Protein AF-A0A8B8ZWI2-F1 (afdb_monomer_lite)

Organism: Phoenix dactylifera (NCBI:txid42345)

Sequence (200 aa):
MHYIVYCFSGKTYSNIGRAARASQTVPHTSGSMSYARRRAEFVDDNGREPGRVEFYRMTHTHRDGSFVREESRDIVDRATNLISERVGGSSSSDATHNIEAEVLAELMGPERYGRVRGYGVGVTPTQLSSVGTYTRNARESSNTAEVRRLQATIDELKQNQANLQSQLTNISSMLQRFLPSQIPDTSNASRDDDGAESRP

Secondary structure (DSSP, 8-state):
---------S--HHHHHHHHHHT-SS----TT--HHHHHHHHHHHHSSPPPHHHHHHHHHB-TTS-BSSHHHHHHHHHHHHHHHHHS-S---HHHHHHHHHHHHHHHH-PPPTT--TTS-SS--HHHHHHHHHHHHHHHHHHHHHHHHHHHHHHHHHHHHHHHHHHHHHHHHHHHHHHS---------------------

Radius of gyration: 37.14 Å; chains: 1; bounding box: 77×83×109 Å

Structure (mmCIF, N/CA/C/O backbone):
data_AF-A0A8B8ZWI2-F1
#
_entry.id   AF-A0A8B8ZWI2-F1
#
loop_
_atom_site.group_PDB
_atom_site.id
_atom_site.type_symbol
_atom_site.label_atom_id
_atom_site.label_alt_id
_atom_site.label_comp_id
_atom_site.label_asym_id
_atom_site.label_entity_id
_atom_site.label_seq_id
_atom_site.pdbx_PDB_ins_code
_atom_site.Cartn_x
_atom_site.Cartn_y
_atom_site.Cartn_z
_atom_site.occupancy
_atom_site.B_iso_or_equiv
_atom_site.auth_seq_id
_atom_site.auth_comp_id
_atom_site.auth_asym_id
_atom_site.auth_atom_id
_atom_site.pdbx_PDB_model_num
ATOM 1 N N . MET A 1 1 ? 32.163 43.093 -31.736 1.00 43.62 1 MET A N 1
ATOM 2 C CA . MET A 1 1 ? 31.101 42.145 -31.332 1.00 43.62 1 MET A CA 1
ATOM 3 C C . MET A 1 1 ? 31.748 40.780 -31.115 1.00 43.62 1 MET A C 1
ATOM 5 O O . MET A 1 1 ? 31.962 40.064 -32.082 1.00 43.62 1 MET A O 1
ATOM 9 N N . HIS A 1 2 ? 32.165 40.461 -29.886 1.00 39.91 2 HIS A N 1
ATOM 10 C CA . HIS A 1 2 ? 32.705 39.138 -29.548 1.00 39.91 2 HIS A CA 1
ATOM 11 C C . HIS A 1 2 ? 31.541 38.219 -29.164 1.00 39.91 2 HIS A C 1
ATOM 13 O O . HIS A 1 2 ? 30.873 38.470 -28.164 1.00 39.91 2 HIS A O 1
ATOM 19 N N . TYR A 1 3 ? 31.292 37.172 -29.949 1.00 38.25 3 TYR A N 1
ATOM 20 C CA . TYR A 1 3 ? 30.368 36.107 -29.566 1.00 38.25 3 TYR A CA 1
ATOM 21 C C . TYR A 1 3 ? 31.123 35.082 -28.718 1.00 38.25 3 TYR A C 1
ATOM 23 O O . TYR A 1 3 ? 32.086 34.471 -29.179 1.00 38.25 3 TYR A O 1
ATOM 31 N N . ILE A 1 4 ? 30.693 34.903 -27.469 1.00 49.75 4 ILE A N 1
ATOM 32 C CA . ILE A 1 4 ? 31.156 33.812 -26.611 1.00 49.75 4 ILE A CA 1
ATOM 33 C C . ILE A 1 4 ? 30.436 32.544 -27.075 1.00 49.75 4 ILE A C 1
ATOM 35 O O . ILE A 1 4 ? 29.242 32.370 -26.840 1.00 49.75 4 ILE A O 1
ATOM 39 N N . VAL A 1 5 ? 31.164 31.666 -27.764 1.00 44.91 5 VAL A N 1
ATOM 40 C CA . VAL A 1 5 ? 30.698 30.321 -28.109 1.00 44.91 5 VAL A CA 1
ATOM 41 C C . VAL A 1 5 ? 30.791 29.465 -26.848 1.00 44.91 5 VAL A C 1
ATOM 43 O O . VAL A 1 5 ? 31.871 29.032 -26.451 1.00 44.91 5 VAL A O 1
ATOM 46 N N . TYR A 1 6 ? 29.656 29.237 -26.189 1.00 46.50 6 TYR A N 1
ATOM 47 C CA . TYR A 1 6 ? 29.564 28.261 -25.106 1.00 46.50 6 TYR A CA 1
ATOM 48 C C . TYR A 1 6 ? 29.645 26.843 -25.693 1.00 46.50 6 TYR A C 1
ATOM 50 O O . TYR A 1 6 ? 28.651 26.283 -26.152 1.00 46.50 6 TYR A O 1
ATOM 58 N N . CYS A 1 7 ? 30.835 26.243 -25.672 1.00 46.88 7 CYS A N 1
ATOM 59 C CA . CYS A 1 7 ? 31.008 24.817 -25.943 1.00 46.88 7 CYS A CA 1
ATOM 60 C C . CYS A 1 7 ? 30.566 24.005 -24.717 1.00 46.88 7 CYS A C 1
ATOM 62 O O . 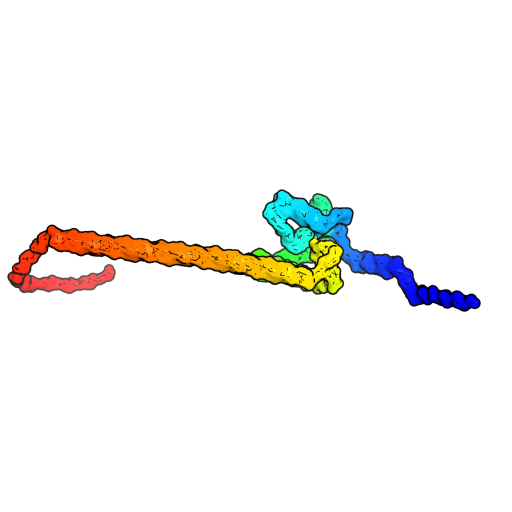CYS A 1 7 ? 31.293 23.902 -23.729 1.00 46.88 7 CYS A O 1
ATOM 64 N N . PHE A 1 8 ? 29.373 23.409 -24.775 1.00 45.47 8 PHE A N 1
ATOM 65 C CA . PHE A 1 8 ? 28.890 22.470 -23.759 1.00 45.47 8 PHE A CA 1
ATOM 66 C C . PHE A 1 8 ? 29.635 21.130 -23.897 1.00 45.47 8 PHE A C 1
ATOM 68 O O . PHE A 1 8 ? 29.206 20.204 -24.581 1.00 45.47 8 PHE A O 1
ATOM 75 N N . SER A 1 9 ? 30.798 21.039 -23.257 1.00 56.16 9 SER A N 1
ATOM 76 C CA . SER A 1 9 ? 31.541 19.794 -23.063 1.00 56.16 9 SER A CA 1
ATOM 77 C C . SER A 1 9 ? 30.859 18.961 -21.969 1.00 56.16 9 SER A C 1
ATOM 79 O O . SER A 1 9 ? 31.155 19.101 -20.784 1.00 56.16 9 SER A O 1
ATOM 81 N N . GLY A 1 10 ? 29.931 18.086 -22.349 1.00 56.03 10 GLY A N 1
ATOM 82 C CA . GLY A 1 10 ? 29.302 17.138 -21.432 1.00 56.03 10 GLY A CA 1
ATOM 83 C C . GLY A 1 10 ? 28.557 16.065 -22.210 1.00 56.03 10 GLY A C 1
ATOM 84 O O . GLY A 1 10 ? 27.918 16.369 -23.215 1.00 56.03 10 GLY A O 1
ATOM 85 N N . LYS A 1 11 ? 28.658 14.799 -21.785 1.00 59.12 11 LYS A N 1
ATOM 86 C CA . LYS A 1 11 ? 27.914 13.671 -22.376 1.00 59.12 11 LYS A CA 1
ATOM 87 C C . LYS A 1 11 ? 26.471 14.110 -22.645 1.00 59.12 11 LYS A C 1
ATOM 89 O O . LYS A 1 11 ? 25.804 14.584 -21.729 1.00 59.12 11 LYS A O 1
ATOM 94 N N . THR A 1 12 ? 25.997 13.966 -23.883 1.00 73.62 12 THR A N 1
ATOM 95 C CA . THR A 1 12 ? 24.638 14.386 -24.249 1.00 73.62 12 THR A CA 1
ATOM 96 C C . THR A 1 12 ? 23.628 13.756 -23.281 1.00 73.62 12 THR A C 1
ATOM 98 O O . THR A 1 12 ? 23.714 12.560 -22.991 1.00 73.62 12 THR A O 1
ATOM 101 N N . TYR A 1 13 ? 22.660 14.532 -22.775 1.00 75.75 13 TYR A N 1
ATOM 102 C CA . TYR A 1 13 ? 21.624 14.048 -21.841 1.00 75.75 13 TYR A CA 1
ATOM 103 C C . TYR A 1 13 ? 20.937 12.754 -22.324 1.00 75.75 13 TYR A C 1
ATOM 105 O O . TYR A 1 13 ? 20.544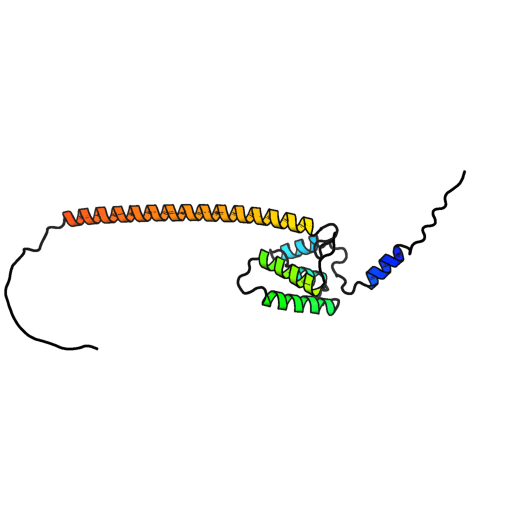 11.904 -21.524 1.00 75.75 13 TYR A O 1
ATOM 113 N N . SER A 1 14 ? 20.877 12.555 -23.645 1.00 78.06 14 SER A N 1
ATOM 114 C CA . SER A 1 14 ? 20.394 11.329 -24.288 1.00 78.06 14 SER A CA 1
ATOM 115 C C . SER A 1 14 ? 21.154 10.055 -23.878 1.00 78.06 14 SER A C 1
ATOM 117 O O . SER A 1 14 ? 20.527 9.019 -23.643 1.00 78.06 14 SER A O 1
ATOM 119 N N . ASN A 1 15 ? 22.482 10.122 -23.730 1.00 85.94 15 ASN A N 1
ATOM 120 C CA . ASN A 1 15 ? 23.321 8.987 -23.343 1.00 85.94 15 ASN A CA 1
ATOM 121 C C . ASN A 1 15 ? 23.113 8.625 -21.872 1.00 85.94 15 ASN A C 1
ATOM 123 O O . ASN A 1 15 ? 23.015 7.445 -21.541 1.00 85.94 15 ASN A O 1
ATOM 127 N N . ILE A 1 16 ? 22.967 9.634 -21.008 1.00 85.44 16 ILE A N 1
ATOM 128 C CA . ILE A 1 16 ? 22.650 9.447 -19.585 1.00 85.44 16 ILE A CA 1
ATOM 129 C C . ILE A 1 16 ? 21.295 8.744 -19.448 1.00 85.44 16 ILE A C 1
ATOM 131 O O . ILE A 1 16 ? 21.191 7.721 -18.775 1.00 85.44 16 ILE A O 1
ATOM 135 N N . GLY A 1 17 ? 20.270 9.229 -20.157 1.00 84.56 17 GLY A N 1
ATOM 136 C CA . GLY A 1 17 ? 18.941 8.616 -20.139 1.00 84.56 17 GLY A CA 1
ATOM 137 C C . GLY A 1 17 ? 18.903 7.203 -20.733 1.00 84.56 17 GLY A C 1
ATOM 138 O O . GLY A 1 17 ? 18.098 6.377 -20.305 1.00 84.56 17 GLY A O 1
ATOM 139 N N . ARG A 1 18 ? 19.756 6.891 -21.718 1.00 85.81 18 ARG A N 1
ATOM 140 C CA . ARG A 1 18 ? 19.885 5.531 -22.270 1.00 85.81 18 ARG A CA 1
ATOM 141 C C . ARG A 1 18 ? 20.547 4.583 -21.272 1.00 85.81 18 ARG A C 1
ATOM 143 O O . ARG A 1 18 ? 20.012 3.503 -21.048 1.00 85.81 18 ARG A O 1
ATOM 150 N N . ALA A 1 19 ? 21.648 5.002 -20.649 1.00 87.38 19 ALA A N 1
ATOM 151 C CA . ALA A 1 19 ? 22.334 4.215 -19.626 1.00 87.38 19 ALA A CA 1
ATOM 152 C C . ALA A 1 19 ? 21.426 3.948 -18.414 1.00 87.38 19 ALA A C 1
ATOM 154 O O . ALA A 1 19 ? 21.321 2.810 -17.972 1.00 87.38 19 ALA A O 1
ATOM 155 N N . ALA A 1 20 ? 20.687 4.962 -17.949 1.00 83.69 20 ALA A N 1
ATOM 156 C CA . ALA A 1 20 ? 19.740 4.818 -16.843 1.00 83.69 20 ALA A CA 1
ATOM 157 C C . ALA A 1 20 ? 18.614 3.810 -17.151 1.00 83.69 20 ALA A C 1
ATOM 159 O O . ALA A 1 20 ? 18.258 2.993 -16.304 1.00 83.69 20 ALA A O 1
ATOM 160 N N . ARG A 1 21 ? 18.075 3.823 -18.379 1.00 81.69 21 ARG A N 1
ATOM 161 C CA . ARG A 1 21 ? 17.080 2.828 -18.816 1.00 81.69 21 ARG A CA 1
ATOM 162 C C . ARG A 1 21 ? 17.671 1.428 -18.928 1.00 81.69 21 ARG A C 1
ATOM 164 O O . ARG A 1 21 ? 17.007 0.475 -18.544 1.00 81.69 21 ARG A O 1
ATOM 171 N N . ALA A 1 22 ? 18.904 1.307 -19.418 1.00 84.06 22 ALA A N 1
ATOM 172 C CA . ALA A 1 22 ? 19.600 0.026 -19.489 1.00 84.06 22 ALA A CA 1
ATOM 173 C C . ALA A 1 22 ? 19.870 -0.564 -18.093 1.00 84.06 22 ALA A C 1
ATOM 175 O O . ALA A 1 22 ? 19.786 -1.773 -17.925 1.00 84.06 22 ALA A O 1
ATOM 176 N N . SER A 1 23 ? 20.116 0.279 -17.083 1.00 83.88 23 SER A N 1
ATOM 177 C CA . SER A 1 23 ? 20.275 -0.160 -15.689 1.00 83.88 23 SER A CA 1
ATOM 178 C C . SER A 1 23 ? 18.966 -0.528 -14.977 1.00 83.88 23 SER A C 1
ATOM 180 O O . SER A 1 23 ? 19.010 -0.976 -13.836 1.00 83.88 23 SER A O 1
ATOM 182 N N . GLN A 1 24 ? 17.798 -0.337 -15.603 1.00 81.62 24 GLN A N 1
ATOM 183 C CA . GLN A 1 24 ? 16.517 -0.689 -14.988 1.00 81.62 24 GLN A CA 1
ATOM 184 C C . GLN A 1 24 ? 16.235 -2.189 -15.151 1.00 81.62 24 GLN A C 1
ATOM 186 O O . GLN A 1 24 ? 15.720 -2.646 -16.178 1.00 81.62 24 GLN A O 1
ATOM 191 N N . THR A 1 25 ? 16.527 -2.959 -14.103 1.00 80.06 25 THR A N 1
ATOM 192 C CA . THR A 1 25 ? 16.332 -4.417 -14.089 1.00 80.06 25 THR A CA 1
ATOM 193 C C . THR A 1 25 ? 14.889 -4.834 -13.832 1.00 80.06 25 THR A C 1
ATOM 195 O O . THR A 1 25 ? 14.521 -5.950 -14.174 1.00 80.06 25 THR A O 1
ATOM 198 N N . VAL A 1 26 ? 14.022 -3.933 -13.359 1.00 83.12 26 VAL A N 1
ATOM 199 C CA . VAL A 1 26 ? 12.618 -4.270 -13.085 1.00 83.12 26 VAL A CA 1
ATOM 200 C C . VAL A 1 26 ? 11.660 -3.190 -13.622 1.00 83.12 26 VAL A C 1
ATOM 202 O O . VAL A 1 26 ? 11.417 -2.181 -12.951 1.00 83.12 26 VAL A O 1
ATOM 205 N N . PRO A 1 27 ? 11.175 -3.303 -14.877 1.00 84.44 27 PRO A N 1
ATOM 206 C CA . PRO A 1 27 ? 10.220 -2.360 -15.453 1.00 84.44 27 PRO A CA 1
ATOM 207 C C . PRO A 1 27 ? 8.796 -2.637 -14.958 1.00 84.44 27 PRO A C 1
ATOM 209 O O . PRO A 1 27 ? 8.393 -3.786 -14.798 1.00 84.44 27 PRO A O 1
ATOM 212 N N . HIS A 1 28 ? 8.018 -1.570 -14.776 1.00 86.81 28 HIS A N 1
ATOM 213 C CA . HIS A 1 28 ? 6.590 -1.662 -14.477 1.00 86.81 28 HIS A CA 1
ATOM 214 C C . HIS A 1 28 ? 5.760 -1.813 -15.767 1.00 86.81 28 HIS A C 1
ATOM 216 O O . HIS A 1 28 ? 6.191 -1.409 -16.847 1.00 86.81 28 HIS A O 1
ATOM 222 N N . THR A 1 29 ? 4.542 -2.341 -15.642 1.00 87.31 29 THR A N 1
ATOM 223 C CA . THR A 1 29 ? 3.618 -2.687 -16.740 1.00 87.31 29 THR A CA 1
ATOM 224 C C . THR A 1 29 ? 2.396 -1.781 -16.853 1.00 87.31 29 THR A C 1
ATOM 226 O O . THR A 1 29 ? 1.517 -2.049 -17.665 1.00 87.31 29 THR A O 1
ATOM 229 N N . SER A 1 30 ? 2.294 -0.707 -16.061 1.00 82.56 30 SER A N 1
ATOM 230 C CA . SER A 1 30 ? 1.098 0.157 -16.077 1.00 82.56 30 SER A CA 1
ATOM 231 C C . SER A 1 30 ? 0.926 0.972 -17.363 1.00 82.56 30 SER A C 1
ATOM 233 O O . SER A 1 30 ? -0.119 1.590 -17.548 1.00 82.56 30 SER A O 1
ATOM 235 N N . GLY A 1 31 ? 1.919 0.983 -18.257 1.00 84.56 31 GLY A N 1
ATOM 236 C CA . GLY A 1 31 ? 1.839 1.696 -19.530 1.00 84.56 31 GLY A CA 1
ATOM 237 C C . GLY A 1 31 ? 1.536 3.184 -19.333 1.00 84.56 31 GLY A C 1
ATOM 238 O O . GLY A 1 31 ? 2.192 3.857 -18.541 1.00 84.56 31 GLY A O 1
ATOM 239 N N . SER A 1 32 ? 0.527 3.690 -20.043 1.00 84.81 32 SER A N 1
ATOM 240 C CA . SER A 1 32 ? 0.048 5.076 -19.938 1.00 84.81 32 SER A CA 1
ATOM 241 C C . SER A 1 32 ? -0.872 5.333 -18.738 1.00 84.81 32 SER A C 1
ATOM 243 O O . SER A 1 32 ? -1.283 6.473 -18.517 1.00 84.81 32 SER A O 1
ATOM 245 N N . MET A 1 33 ? -1.206 4.309 -17.946 1.00 87.50 33 MET A N 1
ATOM 246 C CA . MET A 1 33 ? -2.039 4.479 -16.760 1.00 87.50 33 MET A CA 1
ATOM 247 C C . MET A 1 33 ? -1.216 4.982 -15.580 1.00 87.50 33 MET A C 1
ATOM 249 O O . MET A 1 33 ? -0.169 4.429 -15.231 1.00 87.50 33 MET A O 1
ATOM 253 N N . SER A 1 34 ? -1.728 6.024 -14.926 1.00 88.31 34 SER A N 1
ATOM 254 C CA . SER A 1 34 ? -1.128 6.549 -13.706 1.00 88.31 34 SER A CA 1
ATOM 255 C C . SER A 1 34 ? -1.319 5.580 -12.537 1.00 88.31 34 SER A C 1
ATOM 257 O O . SER A 1 34 ? -2.288 4.820 -12.464 1.00 88.31 34 SER A O 1
ATOM 259 N N . TYR A 1 35 ? -0.401 5.638 -11.573 1.00 90.00 35 TYR A N 1
ATOM 260 C CA . TYR A 1 35 ? -0.506 4.847 -10.346 1.00 90.00 35 TYR A CA 1
ATOM 261 C C . TYR A 1 35 ? -1.745 5.206 -9.523 1.00 90.00 35 TYR A C 1
ATOM 263 O O . TYR A 1 35 ? -2.375 4.310 -8.972 1.00 90.00 35 TYR A O 1
ATOM 271 N N . ALA A 1 36 ? -2.134 6.484 -9.501 1.00 88.81 36 ALA A N 1
ATOM 272 C CA . ALA A 1 36 ? -3.359 6.931 -8.845 1.00 88.81 36 ALA A CA 1
ATOM 273 C C . ALA A 1 36 ? -4.603 6.261 -9.447 1.00 88.81 36 ALA A C 1
ATOM 275 O O . ALA A 1 36 ? -5.440 5.753 -8.709 1.00 88.81 36 ALA A O 1
ATOM 276 N N . ARG A 1 37 ? -4.682 6.176 -10.783 1.00 91.44 37 ARG A N 1
ATOM 277 C CA . ARG A 1 37 ? -5.794 5.503 -11.462 1.00 91.44 37 ARG A CA 1
ATOM 278 C C . ARG A 1 37 ? -5.833 4.006 -11.157 1.00 91.44 37 ARG A C 1
ATOM 280 O O . ARG A 1 37 ? -6.889 3.488 -10.835 1.00 91.44 37 ARG A O 1
ATOM 287 N N . ARG A 1 38 ? -4.680 3.331 -11.181 1.00 91.38 38 ARG A N 1
ATOM 288 C CA . ARG A 1 38 ? -4.580 1.910 -10.797 1.00 91.38 38 ARG A CA 1
ATOM 289 C C . ARG A 1 38 ? -5.029 1.645 -9.360 1.00 91.38 38 ARG A C 1
ATOM 291 O O . ARG A 1 38 ? -5.615 0.604 -9.100 1.00 91.38 38 ARG A O 1
ATOM 298 N N . ARG A 1 39 ? -4.753 2.562 -8.426 1.00 91.38 39 ARG A N 1
ATOM 299 C CA . ARG A 1 39 ? -5.269 2.462 -7.051 1.00 91.38 39 ARG A CA 1
ATOM 300 C C . ARG A 1 39 ? -6.779 2.654 -7.003 1.00 91.38 39 ARG A C 1
ATOM 302 O O . ARG A 1 39 ? -7.429 1.891 -6.308 1.00 91.38 39 ARG A O 1
ATOM 309 N N . ALA A 1 40 ? -7.312 3.637 -7.730 1.00 91.25 40 ALA A N 1
ATOM 310 C CA . ALA A 1 40 ? -8.750 3.885 -7.783 1.00 91.25 40 ALA A CA 1
ATOM 311 C C . ALA A 1 40 ? -9.510 2.661 -8.313 1.00 91.25 40 ALA A C 1
ATOM 313 O O . ALA A 1 40 ? -10.395 2.171 -7.629 1.00 91.25 40 ALA A O 1
ATOM 314 N N . GLU A 1 41 ? -9.073 2.091 -9.439 1.00 93.19 41 GLU A N 1
ATOM 315 C CA . GLU A 1 41 ? -9.677 0.871 -9.998 1.00 93.19 41 GLU A CA 1
ATOM 316 C C . GLU A 1 41 ? -9.609 -0.304 -9.004 1.00 93.19 41 GLU A C 1
ATOM 318 O O . GLU A 1 41 ? -10.591 -1.005 -8.800 1.00 93.19 41 GLU A O 1
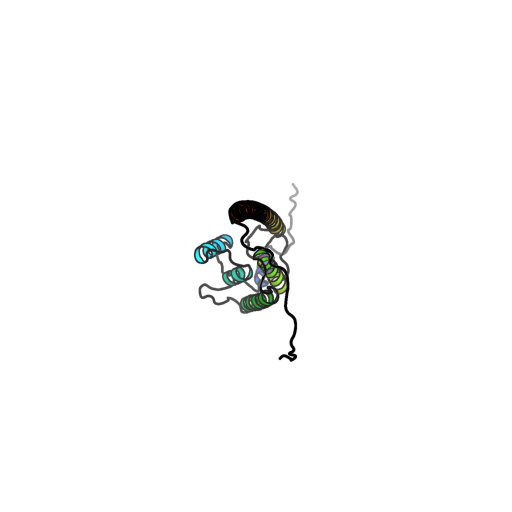ATOM 323 N N . PHE A 1 42 ? -8.485 -0.475 -8.297 1.00 92.31 42 PHE A N 1
ATOM 324 C CA . PHE A 1 42 ? -8.383 -1.504 -7.259 1.00 92.31 42 PHE A CA 1
ATOM 325 C C . PHE A 1 42 ? -9.365 -1.279 -6.098 1.00 92.31 42 PHE A C 1
ATOM 327 O O . PHE A 1 42 ? -9.906 -2.245 -5.560 1.00 92.31 42 PHE A O 1
ATOM 334 N N . VAL A 1 43 ? -9.558 -0.026 -5.677 1.00 93.69 43 VAL A N 1
ATOM 335 C CA . VAL A 1 43 ? -10.501 0.334 -4.610 1.00 93.69 43 VAL A CA 1
ATOM 336 C C . VAL A 1 43 ? -11.936 0.085 -5.060 1.00 93.69 43 VAL A C 1
ATOM 338 O O . VAL A 1 43 ? -12.712 -0.441 -4.267 1.00 93.69 43 VAL A O 1
ATOM 341 N N . ASP A 1 44 ? -12.271 0.399 -6.309 1.00 94.00 44 ASP A N 1
ATOM 342 C CA . ASP A 1 44 ? -13.596 0.136 -6.875 1.00 94.00 44 ASP A CA 1
ATOM 343 C C . ASP A 1 44 ? -13.900 -1.374 -6.891 1.00 94.00 44 ASP A C 1
ATOM 345 O O . ASP A 1 44 ? -14.998 -1.787 -6.520 1.00 94.00 44 ASP A O 1
ATOM 349 N N . ASP A 1 45 ? -12.907 -2.203 -7.229 1.00 92.56 45 ASP A N 1
ATOM 350 C CA . ASP A 1 45 ? -13.060 -3.661 -7.305 1.00 92.56 45 ASP A CA 1
ATOM 351 C C . ASP A 1 45 ? -13.057 -4.356 -5.926 1.00 92.56 45 ASP A C 1
ATOM 353 O O . ASP A 1 45 ? -13.774 -5.336 -5.721 1.00 92.56 45 ASP A O 1
ATOM 357 N N . ASN A 1 46 ? -12.239 -3.887 -4.973 1.00 91.88 46 ASN A N 1
ATOM 358 C CA . ASN A 1 46 ? -11.984 -4.588 -3.701 1.00 91.88 46 ASN A CA 1
ATOM 359 C C . ASN A 1 46 ? -12.536 -3.872 -2.458 1.00 91.88 46 ASN A C 1
ATOM 361 O O . ASN A 1 46 ? -12.443 -4.408 -1.353 1.00 91.88 46 ASN A O 1
ATOM 365 N N . GLY A 1 47 ? -13.039 -2.644 -2.596 1.00 90.75 47 GLY A N 1
ATOM 366 C CA . GLY A 1 47 ? -13.540 -1.823 -1.488 1.00 90.75 47 GLY A CA 1
ATOM 367 C C . GLY A 1 47 ? -12.473 -1.369 -0.482 1.00 90.75 47 GLY A C 1
ATOM 368 O O . GLY A 1 47 ? -12.815 -0.867 0.588 1.00 90.75 47 GLY A O 1
ATOM 369 N N . ARG A 1 48 ? -11.179 -1.554 -0.782 1.00 90.25 48 ARG A N 1
ATOM 370 C CA . ARG A 1 48 ? -10.050 -1.191 0.094 1.00 90.25 48 ARG A CA 1
ATOM 371 C C . ARG A 1 48 ? -8.843 -0.707 -0.704 1.00 90.25 48 ARG A C 1
ATOM 373 O O . ARG A 1 48 ? -8.678 -1.075 -1.862 1.00 90.25 48 ARG A O 1
ATOM 380 N N . GLU A 1 49 ? -7.960 0.068 -0.073 1.00 87.00 49 GLU A N 1
ATOM 381 C CA . GLU A 1 49 ? -6.697 0.471 -0.705 1.00 87.00 49 GLU A CA 1
ATOM 382 C C . GLU A 1 49 ? -5.745 -0.738 -0.850 1.00 87.00 49 GLU A C 1
ATOM 384 O O . GLU A 1 49 ? -5.680 -1.581 0.056 1.00 87.00 49 GLU A O 1
ATOM 389 N N . PRO A 1 50 ? -5.001 -0.860 -1.969 1.00 90.19 50 PRO A N 1
ATOM 390 C CA . PRO A 1 50 ? -4.001 -1.911 -2.098 1.00 90.19 50 PRO A CA 1
ATOM 391 C C . PRO A 1 50 ? -2.799 -1.651 -1.182 1.00 90.19 50 PRO A C 1
ATOM 393 O O . PRO A 1 50 ? -2.270 -0.532 -1.125 1.00 90.19 50 PRO A O 1
ATOM 396 N N . GLY A 1 51 ? -2.308 -2.717 -0.541 1.00 89.19 51 GLY A N 1
ATOM 397 C CA . GLY A 1 51 ? -1.036 -2.699 0.191 1.00 89.19 51 GLY A CA 1
ATOM 398 C C . GLY A 1 51 ? 0.146 -2.371 -0.728 1.00 89.19 51 GLY A C 1
ATOM 399 O O . GLY A 1 51 ? 0.036 -2.420 -1.957 1.00 89.19 51 GLY A O 1
ATOM 400 N N . ARG A 1 52 ? 1.314 -2.031 -0.176 1.00 89.31 52 ARG A N 1
ATOM 401 C CA . ARG A 1 52 ? 2.485 -1.659 -0.994 1.00 89.31 52 ARG A CA 1
ATOM 402 C C . ARG A 1 52 ? 2.998 -2.828 -1.827 1.00 89.31 52 ARG A C 1
ATOM 404 O O . ARG A 1 52 ? 3.318 -2.631 -3.000 1.00 89.31 52 ARG A O 1
ATOM 411 N N . VAL A 1 53 ? 3.054 -4.029 -1.250 1.00 91.50 53 VAL A N 1
ATOM 412 C CA . VAL A 1 53 ? 3.508 -5.237 -1.963 1.00 91.50 53 VAL A CA 1
ATOM 413 C C . VAL A 1 53 ? 2.473 -5.684 -2.991 1.00 91.50 53 VAL A C 1
ATOM 415 O O . VAL A 1 53 ? 2.819 -6.039 -4.116 1.00 91.50 53 VAL A O 1
ATOM 418 N N . GLU A 1 54 ? 1.188 -5.583 -2.658 1.00 92.19 54 GLU A N 1
ATOM 419 C CA . GLU A 1 54 ? 0.093 -5.853 -3.592 1.00 92.19 54 GLU A CA 1
ATOM 420 C C . GLU A 1 54 ? 0.096 -4.879 -4.775 1.00 92.19 54 GLU A C 1
ATOM 422 O O . GLU A 1 54 ? -0.001 -5.292 -5.932 1.00 92.19 54 GLU A O 1
ATOM 427 N N . PHE A 1 55 ? 0.307 -3.591 -4.507 1.00 92.31 55 PHE A N 1
ATOM 428 C CA . PHE A 1 55 ? 0.445 -2.583 -5.548 1.00 92.31 55 PHE A CA 1
ATOM 429 C C . PHE A 1 55 ? 1.688 -2.825 -6.414 1.00 92.31 55 PHE A C 1
ATOM 431 O O . PHE A 1 55 ? 1.653 -2.643 -7.636 1.00 92.31 55 PHE A O 1
ATOM 438 N N . TYR A 1 56 ? 2.793 -3.272 -5.809 1.00 92.00 56 TYR A N 1
ATOM 439 C CA . TYR A 1 56 ? 3.984 -3.679 -6.546 1.00 92.00 56 TYR A CA 1
ATOM 440 C C . TYR A 1 56 ? 3.681 -4.852 -7.487 1.00 92.00 56 TYR A C 1
ATOM 442 O O . TYR A 1 56 ? 3.974 -4.756 -8.679 1.00 92.00 56 TYR A O 1
ATOM 450 N N . ARG A 1 57 ? 3.009 -5.902 -6.996 1.00 93.12 57 ARG A N 1
ATOM 451 C CA . ARG A 1 57 ? 2.566 -7.045 -7.809 1.00 93.12 57 ARG A CA 1
ATOM 452 C C . ARG A 1 57 ? 1.690 -6.589 -8.974 1.00 93.12 57 ARG A C 1
ATOM 454 O O . ARG A 1 57 ? 1.987 -6.913 -10.118 1.00 93.12 57 ARG A O 1
ATOM 461 N N . MET A 1 58 ? 0.682 -5.756 -8.718 1.00 91.94 58 MET A N 1
ATOM 462 C CA . MET A 1 58 ? -0.194 -5.213 -9.763 1.00 91.94 58 MET A CA 1
ATOM 463 C C . MET A 1 58 ? 0.581 -4.399 -10.812 1.00 91.94 58 MET A C 1
ATOM 465 O O . MET A 1 58 ? 0.239 -4.403 -11.992 1.00 91.94 58 MET A O 1
ATOM 469 N N . THR A 1 59 ? 1.641 -3.697 -10.400 1.00 91.38 59 THR A N 1
ATOM 470 C CA . THR A 1 59 ? 2.462 -2.876 -11.299 1.00 91.38 59 THR A CA 1
ATOM 471 C C . THR A 1 59 ? 3.550 -3.619 -12.057 1.00 91.38 59 THR A C 1
ATOM 473 O O . THR A 1 59 ? 4.063 -3.052 -13.016 1.00 91.38 59 THR A O 1
ATOM 476 N N . HIS A 1 60 ? 3.868 -4.859 -11.690 1.00 91.69 60 HIS A N 1
ATOM 477 C CA . HIS A 1 60 ? 4.940 -5.657 -12.300 1.00 91.69 60 HIS A CA 1
ATOM 478 C C . HIS A 1 60 ? 4.445 -6.993 -12.870 1.00 91.69 60 HIS A C 1
ATOM 480 O O . HIS A 1 60 ? 5.247 -7.875 -13.187 1.00 91.69 60 HIS A O 1
ATOM 486 N N . THR A 1 61 ? 3.129 -7.121 -13.033 1.00 92.38 61 THR A N 1
ATOM 487 C CA . THR A 1 61 ? 2.466 -8.245 -13.695 1.00 92.38 61 THR A CA 1
ATOM 488 C C . THR A 1 61 ? 1.787 -7.794 -14.983 1.00 92.38 61 THR A C 1
ATOM 490 O O . THR A 1 61 ? 1.401 -6.631 -15.147 1.00 92.38 61 THR A O 1
ATOM 493 N N . HIS A 1 62 ? 1.686 -8.707 -15.937 1.00 89.94 62 HIS A N 1
ATOM 494 C CA . HIS A 1 62 ? 0.886 -8.558 -17.141 1.00 89.94 62 HIS A CA 1
ATOM 495 C C . HIS A 1 62 ? -0.609 -8.712 -16.818 1.00 89.94 62 HIS A C 1
ATOM 497 O O . HIS A 1 62 ? -0.998 -9.051 -15.702 1.00 89.94 62 HIS A O 1
ATOM 503 N N . ARG A 1 63 ? -1.473 -8.462 -17.809 1.00 86.12 63 ARG A N 1
ATOM 504 C CA . ARG A 1 63 ? -2.933 -8.600 -17.654 1.00 86.12 63 ARG A CA 1
ATOM 505 C C . ARG A 1 63 ? -3.365 -10.032 -17.307 1.00 86.12 63 ARG A C 1
ATOM 507 O O . ARG A 1 63 ? -4.409 -10.212 -16.696 1.00 86.12 63 ARG A O 1
ATOM 514 N N . ASP A 1 64 ? -2.573 -11.024 -17.698 1.00 87.56 64 ASP A N 1
ATOM 515 C CA . ASP A 1 64 ? -2.774 -12.442 -17.380 1.00 87.56 64 ASP A CA 1
ATOM 516 C C . ASP A 1 64 ? -2.303 -12.824 -15.959 1.00 87.56 64 ASP A C 1
ATOM 518 O O . ASP A 1 64 ? -2.453 -13.972 -15.553 1.00 87.56 64 ASP A O 1
ATOM 522 N N . GLY A 1 65 ? -1.729 -11.881 -15.202 1.00 86.69 65 GLY A N 1
ATOM 523 C CA . GLY A 1 65 ? -1.185 -12.108 -13.862 1.00 86.69 65 GLY A CA 1
ATOM 524 C C . GLY A 1 65 ? 0.243 -12.664 -13.839 1.00 86.69 65 GLY A C 1
ATOM 525 O O . GLY A 1 65 ? 0.815 -12.813 -12.759 1.00 86.69 65 GLY A O 1
ATOM 526 N N . SER A 1 66 ? 0.855 -12.933 -14.995 1.00 91.44 66 SER A N 1
ATOM 527 C CA . SER A 1 66 ? 2.250 -13.374 -15.067 1.00 91.44 66 SER A CA 1
ATOM 528 C C . SER A 1 66 ? 3.213 -12.215 -14.784 1.00 91.44 66 SER A C 1
ATOM 530 O O . SER A 1 66 ? 2.946 -11.059 -15.117 1.00 91.44 66 SER A O 1
ATOM 532 N N . PHE A 1 67 ? 4.348 -12.497 -14.143 1.00 91.50 67 PHE A N 1
ATOM 533 C CA . PHE A 1 67 ? 5.376 -11.486 -13.894 1.00 91.50 67 PHE A CA 1
ATOM 534 C C . PHE A 1 67 ? 6.220 -11.249 -15.146 1.00 91.50 67 PHE A C 1
ATOM 536 O O . PHE A 1 67 ? 6.617 -12.199 -15.814 1.00 91.50 67 PHE A O 1
ATOM 543 N N . VAL A 1 68 ? 6.560 -9.985 -15.414 1.00 87.31 68 VAL A N 1
ATOM 544 C CA . VAL A 1 68 ? 7.425 -9.616 -16.555 1.00 87.31 68 VAL A CA 1
ATOM 545 C C . VAL A 1 68 ? 8.826 -10.207 -16.419 1.00 87.31 68 VAL A C 1
ATOM 547 O O . VAL A 1 68 ? 9.474 -10.541 -17.408 1.00 87.31 68 VAL A O 1
ATOM 550 N N . ARG A 1 69 ? 9.328 -10.256 -15.183 1.00 90.94 69 ARG A N 1
ATOM 551 C CA . ARG A 1 69 ? 10.659 -10.751 -14.835 1.00 90.94 69 ARG A CA 1
ATOM 552 C C . ARG A 1 69 ? 10.578 -11.587 -13.575 1.00 90.94 69 ARG A C 1
ATOM 554 O O . ARG A 1 69 ? 9.780 -11.292 -12.688 1.00 90.94 69 ARG A O 1
ATOM 561 N N . GLU A 1 70 ? 11.443 -12.587 -13.508 1.00 91.19 70 GLU A N 1
ATOM 562 C CA . GLU A 1 70 ? 11.586 -13.457 -12.343 1.00 91.19 70 GLU A CA 1
ATOM 563 C C . GLU A 1 70 ? 12.020 -12.664 -11.105 1.00 91.19 70 GLU A C 1
ATOM 565 O O . GLU A 1 70 ? 11.405 -12.810 -10.059 1.00 91.19 70 GLU A O 1
ATOM 570 N N . GLU A 1 71 ? 12.919 -11.682 -11.258 1.00 91.62 71 GLU A N 1
ATOM 571 C CA . GLU A 1 71 ? 13.302 -10.765 -10.169 1.00 91.62 71 GLU A CA 1
ATOM 572 C C . GLU A 1 71 ? 12.090 -10.088 -9.498 1.00 91.62 71 GLU A C 1
ATOM 574 O O . GLU A 1 71 ? 12.058 -9.929 -8.280 1.00 91.62 71 GLU A O 1
ATOM 579 N N . SER A 1 72 ? 11.066 -9.700 -10.272 1.00 91.19 72 SER A N 1
ATOM 580 C CA . SER A 1 72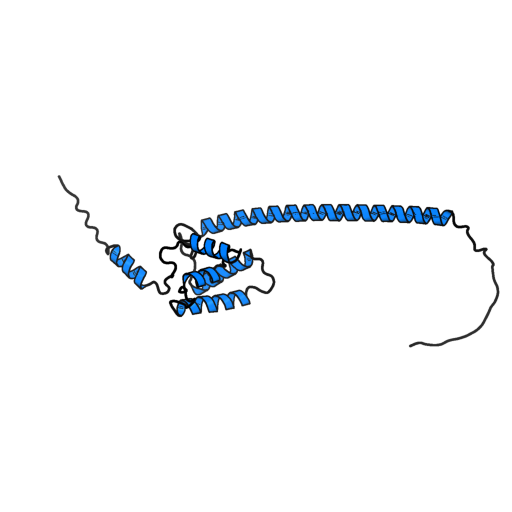 ? 9.840 -9.106 -9.718 1.00 91.19 72 SER A CA 1
ATOM 581 C C . SER A 1 72 ? 9.062 -10.098 -8.859 1.00 91.19 72 SER A C 1
ATOM 583 O O . SER A 1 72 ? 8.481 -9.703 -7.849 1.00 91.19 72 SER A O 1
ATOM 585 N N . ARG A 1 73 ? 9.012 -11.364 -9.295 1.00 93.88 73 ARG A N 1
ATOM 586 C CA . ARG A 1 73 ? 8.350 -12.450 -8.570 1.00 93.88 73 ARG A CA 1
ATOM 587 C C . ARG A 1 73 ? 9.088 -12.704 -7.261 1.00 93.88 73 ARG A C 1
ATOM 589 O O . ARG A 1 73 ? 8.462 -12.640 -6.211 1.00 93.88 73 ARG A O 1
ATOM 596 N N . ASP A 1 74 ? 10.409 -12.843 -7.320 1.00 94.44 74 ASP A N 1
ATOM 597 C CA . ASP A 1 74 ? 11.253 -13.072 -6.145 1.00 94.44 74 ASP A CA 1
ATOM 598 C C . ASP A 1 74 ? 11.103 -11.959 -5.105 1.00 94.44 74 ASP A C 1
ATOM 600 O O . ASP A 1 74 ? 11.026 -12.227 -3.907 1.00 94.44 74 ASP A O 1
ATOM 604 N N . ILE A 1 75 ? 11.029 -10.697 -5.543 1.00 92.94 75 ILE A N 1
ATOM 605 C CA . ILE A 1 75 ? 10.792 -9.562 -4.641 1.00 92.94 75 ILE A CA 1
ATOM 606 C C . ILE A 1 75 ? 9.438 -9.701 -3.943 1.00 92.94 75 ILE A C 1
ATOM 608 O O . ILE A 1 75 ? 9.368 -9.494 -2.733 1.00 92.94 75 ILE A O 1
ATOM 612 N N . VAL A 1 76 ? 8.372 -10.040 -4.675 1.00 94.06 76 VAL A N 1
ATOM 613 C CA . VAL A 1 76 ? 7.037 -10.214 -4.082 1.00 94.06 76 VAL A CA 1
ATOM 614 C C . VAL A 1 76 ? 7.035 -11.376 -3.098 1.00 94.06 76 VAL A C 1
ATOM 616 O O . VAL A 1 76 ? 6.602 -11.178 -1.967 1.00 94.06 76 VAL A O 1
ATOM 619 N N . ASP A 1 77 ? 7.568 -12.532 -3.487 1.00 95.19 77 ASP A N 1
ATOM 620 C CA . ASP A 1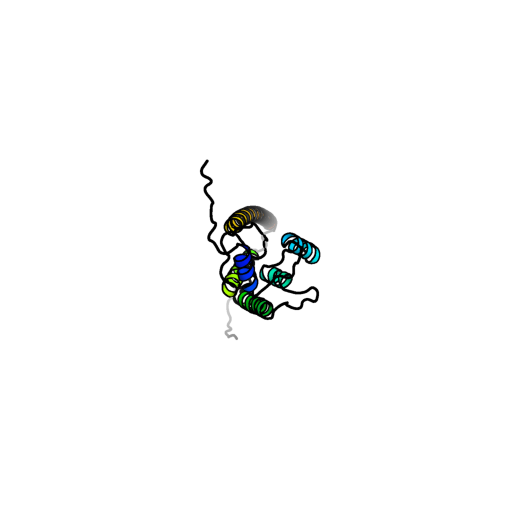 77 ? 7.548 -13.750 -2.675 1.00 95.19 77 ASP A CA 1
ATOM 621 C C . ASP A 1 77 ? 8.369 -13.577 -1.387 1.00 95.19 77 ASP A C 1
ATOM 623 O O . ASP A 1 77 ? 7.918 -13.897 -0.281 1.00 95.19 77 ASP A O 1
ATOM 627 N N . ARG A 1 78 ? 9.564 -12.979 -1.491 1.00 95.50 78 ARG A N 1
ATOM 628 C CA . ARG A 1 78 ? 10.388 -12.655 -0.316 1.00 95.50 78 ARG A CA 1
ATOM 629 C C . ARG A 1 78 ? 9.717 -11.610 0.563 1.00 95.50 78 ARG A C 1
ATOM 631 O O . ARG A 1 78 ? 9.749 -11.749 1.785 1.00 95.50 78 ARG A O 1
ATOM 638 N N . ALA A 1 79 ? 9.088 -10.596 -0.031 1.00 93.31 79 ALA A N 1
ATOM 639 C CA . ALA A 1 79 ? 8.384 -9.578 0.734 1.00 93.31 79 ALA A CA 1
ATOM 640 C C . ALA A 1 79 ? 7.206 -10.177 1.508 1.00 93.31 79 ALA A C 1
ATOM 642 O O . ALA A 1 79 ? 7.065 -9.903 2.696 1.00 93.31 79 ALA A O 1
ATOM 643 N N . THR A 1 80 ? 6.394 -11.030 0.879 1.00 92.56 80 THR A N 1
ATOM 644 C CA . THR A 1 80 ? 5.254 -11.677 1.544 1.00 92.56 80 THR A CA 1
ATOM 645 C C . THR A 1 80 ? 5.688 -12.564 2.705 1.00 92.56 80 THR A C 1
ATOM 647 O O . THR A 1 80 ? 5.038 -12.550 3.751 1.00 92.56 80 THR A O 1
ATOM 650 N N . ASN A 1 81 ? 6.813 -13.271 2.567 1.00 92.94 81 ASN A N 1
ATOM 651 C CA . ASN A 1 81 ? 7.356 -14.106 3.639 1.00 92.94 81 ASN A CA 1
ATOM 652 C C . ASN A 1 81 ? 7.841 -13.255 4.822 1.00 92.94 81 ASN A C 1
ATOM 654 O O . ASN A 1 81 ? 7.431 -13.497 5.955 1.00 92.94 81 ASN A O 1
ATOM 658 N N . LEU A 1 82 ? 8.632 -12.209 4.557 1.00 92.19 82 LEU A N 1
ATOM 659 C CA . LEU A 1 82 ? 9.133 -11.300 5.596 1.00 92.19 82 LEU A CA 1
ATOM 660 C C . LEU A 1 82 ? 8.005 -10.537 6.299 1.00 92.19 82 LEU A C 1
ATOM 662 O O . LEU A 1 82 ? 8.063 -10.316 7.506 1.00 92.19 82 LEU A O 1
ATOM 666 N N . ILE A 1 83 ? 6.966 -10.136 5.564 1.00 90.31 83 ILE A N 1
ATOM 667 C CA . ILE A 1 83 ? 5.787 -9.498 6.159 1.00 90.31 83 ILE A CA 1
ATOM 668 C C . ILE A 1 83 ? 5.071 -10.484 7.073 1.00 90.31 83 ILE A C 1
ATOM 670 O O . ILE A 1 83 ? 4.727 -10.110 8.186 1.00 90.31 83 ILE A O 1
ATOM 674 N N . SER A 1 84 ? 4.882 -11.733 6.645 1.00 88.06 84 SER A N 1
ATOM 675 C CA . SER A 1 84 ? 4.210 -12.752 7.462 1.00 88.06 84 SER A CA 1
ATOM 676 C C . SER A 1 84 ? 4.984 -13.074 8.745 1.00 88.06 84 SER A C 1
ATOM 678 O O . SER A 1 84 ? 4.375 -13.319 9.779 1.00 88.06 84 SER A O 1
ATOM 680 N N . GLU A 1 85 ? 6.317 -13.027 8.699 1.00 88.31 85 GLU A N 1
ATOM 681 C CA . GLU A 1 85 ? 7.180 -13.195 9.874 1.00 88.31 85 GLU A CA 1
ATOM 682 C C . GLU A 1 85 ? 7.085 -12.005 10.845 1.00 88.31 85 GLU A C 1
ATOM 684 O O . GLU A 1 85 ? 7.032 -12.189 12.060 1.00 88.31 85 GLU A O 1
ATOM 689 N N . ARG A 1 86 ? 7.044 -10.773 10.320 1.00 86.94 86 ARG A N 1
ATOM 690 C CA . ARG A 1 86 ? 7.030 -9.537 11.128 1.00 86.94 86 ARG A CA 1
ATOM 691 C C . ARG A 1 86 ? 5.646 -9.173 11.652 1.00 86.94 86 ARG A C 1
ATOM 693 O O . ARG A 1 86 ? 5.521 -8.603 12.734 1.00 86.94 86 ARG A O 1
ATOM 700 N N . VAL A 1 87 ? 4.602 -9.478 10.888 1.00 80.06 87 VAL A N 1
ATOM 701 C CA . VAL A 1 87 ? 3.204 -9.256 11.258 1.00 80.06 87 VAL A CA 1
ATOM 702 C C . VAL A 1 87 ? 2.766 -10.417 12.145 1.00 80.06 87 VAL A C 1
ATOM 704 O O . VAL A 1 87 ? 2.073 -11.342 11.733 1.00 80.06 87 VAL A O 1
ATOM 707 N N . GLY A 1 88 ? 3.193 -10.380 13.405 1.00 63.94 88 GLY A N 1
ATOM 708 C CA . GLY A 1 88 ? 2.756 -11.344 14.407 1.00 63.94 88 GLY A CA 1
ATOM 709 C C . GLY A 1 88 ? 1.290 -11.115 14.768 1.00 63.94 88 GLY A C 1
ATOM 710 O O . GLY A 1 88 ? 1.022 -10.294 15.632 1.00 63.94 88 GLY A O 1
ATOM 711 N N . GLY A 1 89 ? 0.358 -11.798 14.090 1.00 60.94 89 GLY A N 1
ATOM 712 C CA . GLY A 1 89 ? -1.056 -12.059 14.439 1.00 60.94 89 GLY A CA 1
ATOM 713 C C . GLY A 1 89 ? -2.020 -10.896 14.763 1.00 60.94 89 GLY A C 1
ATOM 714 O O . GLY A 1 89 ? -3.226 -11.076 14.645 1.00 60.94 89 GLY A O 1
ATOM 715 N N . SER A 1 90 ? -1.537 -9.723 15.177 1.00 54.56 90 SER A N 1
ATOM 716 C CA . SER A 1 90 ? -2.314 -8.652 15.812 1.00 54.56 90 SER A CA 1
ATOM 717 C C . SER A 1 90 ? -1.680 -7.272 15.567 1.00 54.56 90 SER A C 1
ATOM 719 O O . SER A 1 90 ? -1.490 -6.469 16.479 1.00 54.56 90 SER A O 1
ATOM 721 N N . SER A 1 91 ? -1.269 -6.998 14.326 1.00 64.00 91 SER A N 1
ATOM 722 C CA . SER A 1 91 ? -0.770 -5.671 13.933 1.00 64.00 91 SER A CA 1
ATOM 723 C C . SER A 1 91 ? -1.894 -4.823 13.339 1.00 64.00 91 SER A C 1
ATOM 725 O O . SER A 1 91 ? -2.684 -5.310 12.533 1.00 64.00 91 SER A O 1
ATOM 727 N N . SER A 1 92 ? -1.958 -3.543 13.715 1.00 70.56 92 SER A N 1
ATOM 728 C CA . SER A 1 92 ? -2.880 -2.577 13.104 1.00 70.56 92 SER A CA 1
ATOM 729 C C . SER A 1 92 ? -2.551 -2.350 11.622 1.00 70.56 92 SER A C 1
ATOM 731 O O . SER A 1 92 ? -1.406 -2.530 11.202 1.00 70.56 92 SER A O 1
ATOM 733 N N . SER A 1 93 ? -3.525 -1.894 10.826 1.00 69.75 93 SER A N 1
ATOM 734 C CA . SER A 1 93 ? -3.324 -1.590 9.397 1.00 69.75 93 SER A CA 1
ATOM 735 C C . SER A 1 93 ? -2.145 -0.636 9.160 1.00 69.75 93 SER A C 1
ATOM 737 O O . SER A 1 93 ? -1.325 -0.851 8.269 1.00 69.75 93 SER A O 1
ATOM 739 N N . ASP A 1 94 ? -1.988 0.374 10.015 1.00 68.44 94 ASP A N 1
ATOM 740 C CA . ASP A 1 94 ? -0.892 1.342 9.914 1.00 68.44 94 ASP A CA 1
ATOM 741 C C . ASP A 1 94 ? 0.472 0.707 10.226 1.00 68.44 94 ASP A C 1
ATOM 743 O O . ASP A 1 94 ? 1.468 1.029 9.574 1.00 68.44 94 ASP A O 1
ATOM 747 N N . ALA A 1 95 ? 0.528 -0.227 11.182 1.00 74.44 95 ALA A N 1
ATOM 748 C CA . ALA A 1 95 ? 1.738 -0.994 11.459 1.00 74.44 95 ALA A CA 1
ATOM 749 C C . ALA A 1 95 ? 2.103 -1.885 10.264 1.00 74.44 95 ALA A C 1
ATOM 751 O O . ALA A 1 95 ? 3.262 -1.903 9.851 1.00 74.44 95 ALA A O 1
ATOM 752 N N . THR A 1 96 ? 1.115 -2.538 9.640 1.00 78.94 96 THR A N 1
ATOM 753 C CA . THR A 1 96 ? 1.361 -3.368 8.452 1.00 78.94 96 THR A CA 1
ATOM 754 C C . THR A 1 96 ? 1.918 -2.555 7.283 1.00 78.94 96 THR A C 1
ATOM 756 O O . THR A 1 96 ? 2.904 -2.968 6.683 1.00 78.94 96 THR A O 1
ATOM 759 N N . HIS A 1 97 ? 1.402 -1.350 7.012 1.00 80.69 97 HIS A N 1
ATOM 760 C CA . HIS A 1 97 ? 1.915 -0.502 5.929 1.00 80.69 97 HIS A CA 1
ATOM 761 C C . HIS A 1 97 ? 3.356 -0.018 6.140 1.00 80.69 97 HIS A C 1
ATOM 763 O O . HIS A 1 97 ? 4.099 0.127 5.164 1.00 80.69 97 HIS A O 1
ATOM 769 N N . ASN A 1 98 ? 3.759 0.240 7.388 1.00 82.75 98 ASN A N 1
ATOM 770 C CA . ASN A 1 98 ? 5.145 0.595 7.702 1.00 82.75 98 ASN A CA 1
ATOM 771 C C . ASN A 1 98 ? 6.067 -0.612 7.509 1.00 82.75 98 ASN A C 1
ATOM 773 O O . ASN A 1 98 ? 7.094 -0.484 6.845 1.00 82.75 98 ASN A O 1
ATOM 777 N N . ILE A 1 99 ? 5.651 -1.790 7.982 1.00 88.00 99 ILE A N 1
ATOM 778 C CA . ILE A 1 99 ? 6.389 -3.044 7.788 1.00 88.00 99 ILE A CA 1
ATOM 779 C C . ILE A 1 99 ? 6.557 -3.343 6.294 1.00 88.00 99 ILE A C 1
ATOM 781 O O . ILE A 1 99 ? 7.661 -3.640 5.848 1.00 88.00 99 ILE A O 1
ATOM 785 N N . GLU A 1 100 ? 5.501 -3.201 5.487 1.00 89.19 100 GLU A N 1
ATOM 786 C CA . GLU A 1 100 ? 5.594 -3.373 4.033 1.00 89.19 100 GLU A CA 1
ATOM 787 C C . GLU A 1 100 ? 6.605 -2.406 3.396 1.00 89.19 100 GLU A C 1
ATOM 789 O O . GLU A 1 100 ? 7.339 -2.780 2.478 1.00 89.19 100 GLU A O 1
ATOM 794 N N . ALA A 1 101 ? 6.642 -1.150 3.855 1.00 87.06 101 ALA A N 1
ATOM 795 C CA . ALA A 1 101 ? 7.578 -0.150 3.349 1.00 87.06 101 ALA A CA 1
ATOM 796 C C . ALA A 1 101 ? 9.029 -0.493 3.712 1.00 87.06 101 ALA A C 1
ATOM 798 O O . ALA A 1 101 ? 9.910 -0.371 2.861 1.00 87.06 101 ALA A O 1
ATOM 799 N N . GLU A 1 102 ? 9.268 -0.938 4.945 1.00 89.56 102 GLU A N 1
ATOM 800 C CA . GLU A 1 102 ? 10.581 -1.369 5.430 1.00 89.56 102 GLU A CA 1
ATOM 801 C C . GLU A 1 102 ? 11.078 -2.608 4.687 1.00 89.56 102 GLU A C 1
ATOM 803 O O . GLU A 1 102 ? 12.203 -2.616 4.194 1.00 89.56 102 GLU A O 1
ATOM 808 N N . VAL A 1 103 ? 10.224 -3.622 4.529 1.00 92.62 103 VAL A N 1
ATOM 809 C CA . VAL A 1 103 ? 10.552 -4.855 3.800 1.00 92.62 103 VAL A CA 1
ATOM 810 C C . VAL A 1 103 ? 10.900 -4.551 2.340 1.00 92.62 103 VAL A C 1
ATOM 812 O O . VAL A 1 103 ? 11.900 -5.044 1.819 1.00 92.62 103 VAL A O 1
ATOM 815 N N . LEU A 1 104 ? 10.132 -3.687 1.669 1.00 90.50 104 LEU A N 1
ATOM 816 C CA . LEU A 1 104 ? 10.459 -3.271 0.302 1.00 90.50 104 LEU A CA 1
ATOM 817 C C . LEU A 1 104 ? 11.749 -2.442 0.232 1.00 90.50 104 LEU A C 1
ATOM 819 O O . LEU A 1 104 ? 12.492 -2.557 -0.745 1.00 90.50 104 LEU A O 1
ATOM 823 N N . ALA A 1 105 ? 12.033 -1.617 1.242 1.00 90.75 105 ALA A N 1
ATOM 824 C CA . ALA A 1 105 ? 13.284 -0.869 1.321 1.00 90.75 105 ALA A CA 1
ATOM 825 C C . ALA A 1 105 ? 14.497 -1.783 1.557 1.00 90.75 105 ALA A C 1
ATOM 827 O O . ALA A 1 105 ? 15.572 -1.507 1.034 1.00 90.75 105 ALA A O 1
ATOM 828 N N . GLU A 1 106 ? 14.329 -2.884 2.285 1.00 92.44 106 GLU A N 1
ATOM 829 C CA . GLU A 1 106 ? 15.369 -3.894 2.479 1.00 92.44 106 GLU A CA 1
ATOM 830 C C . GLU A 1 106 ? 15.664 -4.659 1.182 1.00 92.44 106 GLU A C 1
ATOM 832 O O . GLU A 1 106 ? 16.823 -4.807 0.799 1.00 92.44 106 GLU A O 1
ATOM 837 N N . LEU A 1 107 ? 14.623 -5.078 0.456 1.00 91.88 107 LEU A N 1
ATOM 838 C CA . LEU A 1 107 ? 14.776 -5.868 -0.771 1.00 91.88 107 LEU A CA 1
ATOM 839 C C . LEU A 1 107 ? 15.257 -5.045 -1.970 1.00 91.88 107 LEU A C 1
ATOM 841 O O . LEU A 1 107 ? 16.026 -5.532 -2.794 1.00 91.88 107 LEU A O 1
ATOM 845 N N . MET A 1 108 ? 14.787 -3.804 -2.098 1.00 88.69 108 MET A N 1
ATOM 846 C CA . MET A 1 108 ? 15.028 -2.969 -3.278 1.00 88.69 108 MET A CA 1
ATOM 847 C C . MET A 1 108 ? 15.895 -1.733 -2.984 1.00 88.69 108 MET A C 1
ATOM 849 O O . MET A 1 108 ? 16.039 -0.859 -3.846 1.00 88.69 108 MET A O 1
ATOM 853 N N . GLY A 1 109 ? 16.418 -1.608 -1.765 1.00 89.62 109 GLY A N 1
ATOM 854 C CA . GLY A 1 109 ? 17.120 -0.423 -1.273 1.00 89.62 109 GLY A CA 1
ATOM 855 C C . GLY A 1 109 ? 16.178 0.710 -0.831 1.00 89.62 109 GLY A C 1
ATOM 856 O O . GLY A 1 109 ? 14.993 0.715 -1.187 1.00 89.62 109 GLY A O 1
ATOM 857 N N . PRO A 1 110 ? 16.687 1.700 -0.076 1.00 87.81 110 PRO A N 1
ATOM 858 C CA . PRO A 1 110 ? 15.888 2.802 0.453 1.00 87.81 110 PRO A CA 1
ATOM 859 C C . PRO A 1 110 ? 15.287 3.680 -0.653 1.00 87.81 110 PRO A C 1
ATOM 861 O O . PRO A 1 110 ? 15.824 3.793 -1.759 1.00 87.81 110 PRO A O 1
ATOM 864 N N . GLU A 1 111 ? 14.163 4.332 -0.343 1.00 86.25 111 GLU A N 1
ATOM 865 C CA . GLU A 1 111 ? 13.563 5.321 -1.244 1.00 86.25 111 GLU A CA 1
ATOM 866 C C . GLU A 1 111 ? 14.535 6.476 -1.511 1.00 86.25 111 GLU A C 1
ATOM 868 O O . GLU A 1 111 ? 15.258 6.936 -0.625 1.00 86.25 111 GLU A O 1
ATOM 873 N N . ARG A 1 112 ? 14.545 6.969 -2.751 1.00 81.81 112 ARG A N 1
ATOM 874 C CA . ARG A 1 112 ? 15.420 8.076 -3.148 1.00 81.81 112 ARG A CA 1
ATOM 875 C C . ARG A 1 112 ? 14.780 9.420 -2.812 1.00 81.81 112 ARG A C 1
ATOM 877 O O . ARG A 1 112 ? 13.559 9.575 -2.836 1.00 81.81 112 ARG A O 1
ATOM 884 N N . TYR A 1 113 ? 15.614 10.428 -2.569 1.00 78.00 113 TYR A N 1
ATOM 885 C CA . TYR A 1 113 ? 15.128 11.793 -2.392 1.00 78.00 113 TYR A CA 1
ATOM 886 C C . TYR A 1 113 ? 14.319 12.246 -3.619 1.00 78.00 113 TYR A C 1
ATOM 888 O O . TYR A 1 113 ? 14.730 12.034 -4.760 1.00 78.00 113 TYR A O 1
ATOM 896 N N . GLY A 1 114 ? 13.154 12.849 -3.378 1.00 76.75 114 GLY A N 1
ATOM 897 C CA . GLY A 1 114 ? 12.288 13.379 -4.434 1.00 76.75 114 GLY A CA 1
ATOM 898 C C . GLY A 1 114 ? 11.361 12.365 -5.119 1.00 76.75 114 GLY A C 1
ATOM 899 O O . GLY A 1 114 ? 10.600 12.763 -6.001 1.00 76.75 114 GLY A O 1
ATOM 900 N N . ARG A 1 115 ? 11.397 11.074 -4.755 1.00 81.12 115 ARG A N 1
ATOM 901 C CA . ARG A 1 115 ? 10.535 10.056 -5.374 1.00 81.12 115 ARG A CA 1
ATOM 902 C C . ARG A 1 115 ? 10.202 8.923 -4.412 1.00 81.12 115 ARG A C 1
ATOM 904 O O . ARG A 1 115 ? 11.103 8.270 -3.902 1.00 81.12 115 ARG A O 1
ATOM 911 N N . VAL A 1 116 ? 8.914 8.619 -4.273 1.00 84.06 116 VAL A N 1
ATOM 912 C CA . VAL A 1 116 ? 8.436 7.416 -3.575 1.00 84.06 116 VAL A CA 1
ATOM 913 C C . VAL A 1 116 ? 7.937 6.387 -4.591 1.00 84.06 116 VAL A C 1
ATOM 915 O O . VAL A 1 116 ? 7.088 6.691 -5.438 1.00 84.06 116 VAL A O 1
ATOM 918 N N . ARG A 1 117 ? 8.438 5.147 -4.522 1.00 85.88 117 ARG A N 1
ATOM 919 C CA . ARG A 1 117 ? 7.906 4.035 -5.328 1.00 85.88 117 ARG A CA 1
ATOM 920 C C . ARG A 1 117 ? 6.406 3.851 -5.064 1.00 85.88 117 ARG A C 1
ATOM 922 O O . ARG A 1 117 ? 5.945 3.884 -3.931 1.00 85.88 117 ARG A O 1
ATOM 929 N N . GLY A 1 118 ? 5.632 3.667 -6.134 1.00 83.31 118 GLY A N 1
ATOM 930 C CA . GLY A 1 118 ? 4.191 3.398 -6.047 1.00 83.31 118 GLY A CA 1
ATOM 931 C C . GLY A 1 118 ? 3.266 4.621 -5.934 1.00 83.31 118 GLY A C 1
ATOM 932 O O . GLY A 1 118 ? 2.052 4.432 -5.985 1.00 83.31 118 GLY A O 1
ATOM 933 N N . TYR A 1 119 ? 3.804 5.849 -5.871 1.00 82.38 119 TYR A N 1
ATOM 934 C CA . TYR A 1 119 ? 3.013 7.094 -5.772 1.00 82.38 119 TYR A CA 1
ATOM 935 C C . TYR A 1 119 ? 3.102 8.019 -7.000 1.00 82.38 119 TYR A C 1
ATOM 937 O O . TYR A 1 119 ? 2.414 9.032 -7.067 1.00 82.38 119 TYR A O 1
ATOM 945 N N . GLY A 1 120 ? 3.903 7.658 -8.006 1.00 77.12 120 GLY A N 1
ATOM 946 C CA . GLY A 1 120 ? 4.060 8.443 -9.233 1.00 77.12 120 GLY A CA 1
ATOM 947 C C . GLY A 1 120 ? 5.163 9.500 -9.132 1.00 77.12 120 GLY A C 1
ATOM 948 O O . GLY A 1 120 ? 6.106 9.362 -8.354 1.00 77.12 120 GLY A O 1
ATOM 949 N N . VAL A 1 121 ? 5.090 10.521 -9.987 1.00 74.56 121 VAL A N 1
ATOM 950 C CA . VAL A 1 121 ? 6.076 11.613 -10.047 1.00 74.56 121 VAL A CA 1
ATOM 951 C C . VAL A 1 121 ? 5.688 12.713 -9.058 1.00 74.56 121 VAL A C 1
ATOM 953 O O . VAL A 1 121 ? 4.513 13.039 -8.933 1.00 74.56 121 VAL A O 1
ATOM 956 N N . GLY A 1 122 ? 6.674 13.302 -8.378 1.00 76.12 122 GLY A N 1
ATOM 957 C CA . GLY A 1 122 ? 6.489 14.498 -7.547 1.00 76.12 122 GLY A CA 1
ATOM 958 C C . GLY A 1 122 ? 6.146 14.235 -6.080 1.00 76.12 122 GLY A C 1
ATOM 959 O O . GLY A 1 122 ? 6.300 15.140 -5.266 1.00 76.12 122 GLY A O 1
ATOM 960 N N . VAL A 1 123 ? 5.755 13.010 -5.714 1.00 80.75 123 VAL A N 1
ATOM 961 C CA . VAL A 1 123 ? 5.555 12.641 -4.306 1.00 80.75 123 VAL A CA 1
ATOM 962 C C . VAL A 1 123 ? 6.902 12.368 -3.649 1.00 80.75 123 VAL A C 1
ATOM 964 O O . VAL A 1 123 ? 7.662 11.496 -4.084 1.00 80.75 123 VAL A O 1
ATOM 967 N N . THR A 1 124 ? 7.178 13.105 -2.577 1.00 81.50 124 THR A N 1
ATOM 968 C CA . THR A 1 124 ? 8.405 12.970 -1.786 1.00 81.50 124 THR A CA 1
ATOM 969 C C . THR A 1 124 ? 8.154 12.209 -0.478 1.00 81.50 124 THR A C 1
ATOM 971 O O . THR A 1 124 ? 7.056 12.298 0.080 1.00 81.50 124 THR A O 1
ATOM 974 N N . PRO A 1 125 ? 9.161 11.490 0.060 1.00 77.56 125 PRO A N 1
ATOM 975 C CA . PRO A 1 125 ? 9.028 10.812 1.353 1.00 77.56 125 PRO A CA 1
ATOM 976 C C . PRO A 1 125 ? 8.595 11.755 2.487 1.00 77.56 125 PRO A C 1
ATOM 978 O O . PRO A 1 125 ? 7.767 11.388 3.317 1.00 77.56 125 PRO A O 1
ATOM 981 N N . THR A 1 126 ? 9.099 12.995 2.487 1.00 78.75 126 THR A N 1
ATOM 982 C CA . THR A 1 126 ? 8.771 14.018 3.492 1.00 78.75 126 THR A CA 1
ATOM 983 C C . THR A 1 126 ? 7.289 14.381 3.485 1.00 78.75 126 THR A C 1
ATOM 985 O O . THR A 1 126 ? 6.668 14.432 4.543 1.00 78.75 126 THR A O 1
ATOM 988 N N . GLN A 1 127 ? 6.702 14.580 2.300 1.00 78.31 127 GLN A N 1
ATOM 989 C CA . GLN A 1 127 ? 5.271 14.862 2.173 1.00 78.31 127 GLN A CA 1
ATOM 990 C C . GLN A 1 127 ? 4.433 13.691 2.689 1.00 78.31 127 GLN A C 1
ATOM 992 O O . GLN A 1 127 ? 3.510 13.902 3.472 1.00 78.31 127 GLN A O 1
ATOM 997 N N . LEU A 1 128 ? 4.791 12.458 2.319 1.00 75.31 128 LEU A N 1
ATOM 998 C CA . LEU A 1 128 ? 4.058 11.272 2.759 1.00 75.31 128 LEU A CA 1
ATOM 999 C C . LEU A 1 128 ? 4.112 11.102 4.284 1.00 75.31 128 LEU A C 1
ATOM 1001 O O . LEU A 1 128 ? 3.097 10.799 4.902 1.00 75.31 128 LEU A O 1
ATOM 1005 N N . SER A 1 129 ? 5.273 11.367 4.888 1.00 73.94 129 SER A N 1
ATOM 1006 C CA . SER A 1 129 ? 5.440 11.363 6.343 1.00 73.94 129 SER A CA 1
ATOM 1007 C C . SER A 1 129 ? 4.565 12.425 7.016 1.00 73.94 129 SER A C 1
ATOM 1009 O O . SER A 1 129 ? 3.802 12.097 7.918 1.00 73.94 129 SER A O 1
ATOM 1011 N N . SER A 1 130 ? 4.585 13.673 6.528 1.00 69.19 130 SER A N 1
ATOM 1012 C CA . SER A 1 130 ? 3.769 14.761 7.095 1.00 69.19 130 SER A CA 1
ATOM 1013 C C . SER A 1 130 ? 2.257 14.522 6.992 1.00 69.19 130 SER A C 1
ATOM 1015 O O . SER A 1 130 ? 1.507 14.840 7.911 1.00 69.19 130 SER A O 1
ATOM 1017 N N . VAL A 1 131 ? 1.795 13.925 5.891 1.00 72.12 131 VAL A N 1
ATOM 1018 C CA . VAL A 1 131 ? 0.383 13.556 5.721 1.00 72.12 131 VAL A CA 1
ATOM 1019 C C . VAL A 1 131 ? 0.037 12.360 6.610 1.00 72.12 131 VAL A C 1
ATOM 1021 O O . VAL A 1 131 ? -1.024 12.335 7.236 1.00 72.12 131 VAL A O 1
ATOM 1024 N N . GLY A 1 132 ? 0.942 11.386 6.715 1.00 70.75 132 GLY A N 1
ATOM 1025 C CA . GLY A 1 132 ? 0.790 10.232 7.596 1.00 70.75 132 GLY A CA 1
ATOM 1026 C C . GLY A 1 132 ? 0.667 10.628 9.068 1.00 70.75 132 GLY A C 1
ATOM 1027 O O . GLY A 1 132 ? -0.210 10.124 9.763 1.00 70.75 132 GLY A O 1
ATOM 1028 N N . THR A 1 133 ? 1.485 11.568 9.546 1.00 64.56 133 THR A N 1
ATOM 1029 C CA . THR A 1 133 ? 1.388 12.066 10.928 1.00 64.56 133 THR A CA 1
ATOM 1030 C C . THR A 1 133 ? 0.099 12.846 11.159 1.00 64.56 133 THR A C 1
ATOM 1032 O O . THR A 1 133 ? -0.582 12.609 12.153 1.00 64.56 133 THR A O 1
ATOM 1035 N N . TYR A 1 134 ? -0.294 13.719 10.227 1.00 67.31 134 TYR A N 1
ATOM 1036 C CA . TYR A 1 134 ? -1.541 14.478 10.341 1.00 67.31 134 TYR A CA 1
ATOM 1037 C C . TYR A 1 134 ? -2.776 13.565 10.417 1.00 67.31 134 TYR A C 1
ATOM 1039 O O . TYR A 1 134 ? -3.612 13.709 11.309 1.00 67.31 134 TYR A O 1
ATOM 1047 N N . THR A 1 135 ? -2.877 12.593 9.507 1.00 70.56 135 THR A N 1
ATOM 1048 C CA . THR A 1 135 ? -4.014 11.659 9.453 1.00 70.56 135 THR A CA 1
ATOM 1049 C C . THR A 1 135 ? -4.068 10.726 10.660 1.00 70.56 135 THR A C 1
ATOM 1051 O O . THR A 1 135 ? -5.158 10.449 11.162 1.00 70.56 135 THR A O 1
ATOM 1054 N N . ARG A 1 136 ? -2.911 10.292 11.176 1.00 71.88 136 ARG A N 1
ATOM 1055 C CA . ARG A 1 136 ? -2.823 9.515 12.417 1.00 71.88 136 ARG A CA 1
ATOM 1056 C C . ARG A 1 136 ? -3.351 10.303 13.612 1.00 71.88 136 ARG A C 1
ATOM 1058 O O . ARG A 1 136 ? -4.250 9.826 14.296 1.00 71.88 136 ARG A O 1
ATOM 1065 N N . ASN A 1 137 ? -2.879 11.534 13.797 1.00 73.31 137 ASN A N 1
ATOM 1066 C CA . ASN A 1 137 ? -3.308 12.390 14.904 1.00 73.31 137 ASN A CA 1
ATOM 1067 C C . ASN A 1 137 ? -4.818 12.680 14.852 1.00 73.31 137 ASN A C 1
ATOM 1069 O O . ASN A 1 137 ? -5.490 12.696 15.885 1.00 73.31 137 ASN A O 1
ATOM 1073 N N . ALA A 1 138 ? -5.372 12.879 13.651 1.00 74.06 138 ALA A N 1
ATOM 1074 C CA . ALA A 1 138 ? -6.809 13.064 13.462 1.00 74.06 138 ALA A CA 1
ATOM 1075 C C . ALA A 1 138 ? -7.610 11.810 13.861 1.00 74.06 138 ALA A C 1
ATOM 1077 O O . ALA A 1 138 ? -8.617 11.920 14.562 1.00 74.06 138 ALA A O 1
ATOM 1078 N N . ARG A 1 139 ? -7.143 10.613 13.473 1.00 76.00 139 ARG A N 1
ATOM 1079 C CA . ARG A 1 139 ? -7.767 9.335 13.861 1.00 76.00 139 ARG A CA 1
ATOM 1080 C C . ARG A 1 139 ? -7.688 9.084 15.362 1.00 76.00 139 ARG A C 1
ATOM 1082 O O . ARG A 1 139 ? -8.698 8.745 15.968 1.00 76.00 139 ARG A O 1
ATOM 1089 N N . GLU A 1 140 ? -6.527 9.298 15.974 1.00 78.69 140 GLU A N 1
ATOM 1090 C CA . GLU A 1 140 ? -6.345 9.157 17.425 1.00 78.69 140 GLU A CA 1
ATOM 1091 C C . GLU A 1 140 ? -7.260 10.120 18.195 1.00 78.69 140 GLU A C 1
ATOM 1093 O O . GLU A 1 140 ? -7.903 9.730 19.170 1.00 78.69 140 GLU A O 1
ATOM 1098 N N . SER A 1 141 ? -7.415 11.353 17.708 1.00 77.19 141 SER A N 1
ATOM 1099 C CA . SER A 1 141 ? -8.347 12.330 18.286 1.00 77.19 141 SER A CA 1
ATOM 1100 C C . SER A 1 141 ? -9.812 11.878 18.189 1.00 77.19 141 SER A C 1
ATOM 1102 O O . SER A 1 141 ? -10.580 12.065 19.129 1.00 77.19 141 SER A O 1
ATOM 1104 N N . SER A 1 142 ? -10.209 11.245 17.080 1.00 78.31 142 SER A N 1
ATOM 1105 C CA . SER A 1 142 ? -11.562 10.693 16.916 1.00 78.31 142 SER A CA 1
ATOM 1106 C C . SER A 1 142 ? -11.803 9.493 17.835 1.00 78.31 142 SER A C 1
ATOM 1108 O O . SER A 1 142 ? -12.776 9.473 18.587 1.00 78.31 142 SER A O 1
ATOM 1110 N N . ASN A 1 143 ? -10.880 8.527 17.843 1.00 81.62 143 ASN A N 1
ATOM 1111 C CA . ASN A 1 143 ? -10.982 7.322 18.668 1.00 81.62 143 ASN A CA 1
ATOM 1112 C C . ASN A 1 143 ? -11.012 7.669 20.163 1.00 81.62 143 ASN A C 1
ATOM 1114 O O . ASN A 1 143 ? -11.804 7.112 20.918 1.00 81.62 143 ASN A O 1
ATOM 1118 N N . THR A 1 144 ? -10.190 8.625 20.609 1.00 84.12 144 THR A N 1
ATOM 1119 C CA . THR A 1 144 ? -10.195 9.081 22.011 1.00 84.12 144 THR A CA 1
ATOM 1120 C C . THR A 1 144 ? -11.516 9.745 22.400 1.00 84.12 144 THR A C 1
ATOM 1122 O O . THR A 1 144 ? -11.996 9.540 23.518 1.00 84.12 144 THR A O 1
ATOM 1125 N N . ALA A 1 145 ? -12.145 10.493 21.489 1.00 86.38 145 ALA A N 1
ATOM 1126 C CA . ALA A 1 145 ? -13.463 11.074 21.721 1.00 86.38 145 ALA A CA 1
ATOM 1127 C C . ALA A 1 145 ? -14.558 10.000 21.837 1.00 86.38 145 ALA A C 1
ATOM 1129 O O . ALA A 1 145 ? -15.412 10.093 22.722 1.00 86.38 145 ALA A O 1
ATOM 1130 N N . GLU A 1 146 ? -14.526 8.969 20.992 1.00 87.88 146 GLU A N 1
ATOM 1131 C CA . GLU A 1 146 ? -15.463 7.841 21.054 1.00 87.88 146 GLU A CA 1
ATOM 1132 C C . GLU A 1 146 ? -15.293 7.018 22.332 1.00 87.88 146 GLU A C 1
ATOM 1134 O O . GLU A 1 146 ? -16.273 6.779 23.038 1.00 87.88 146 GLU A O 1
ATOM 1139 N N . VAL A 1 147 ? -14.055 6.667 22.693 1.00 91.19 147 VAL A N 1
ATOM 1140 C CA . VAL A 1 147 ? -13.753 5.953 23.943 1.00 91.19 147 VAL A CA 1
ATOM 1141 C C . VAL A 1 147 ? -14.245 6.749 25.151 1.00 91.19 147 VAL A C 1
ATOM 1143 O O . VAL A 1 147 ? -14.868 6.182 26.045 1.00 91.19 147 VAL A O 1
ATOM 1146 N N . ARG A 1 148 ? -14.051 8.076 25.165 1.00 91.12 148 ARG A N 1
ATOM 1147 C CA . ARG A 1 148 ? -14.567 8.936 26.241 1.00 91.12 148 ARG A CA 1
ATOM 1148 C C . ARG A 1 148 ? -16.097 8.912 26.317 1.00 91.12 148 ARG A C 1
ATOM 1150 O O . ARG A 1 148 ? -16.636 8.880 27.420 1.00 91.12 148 ARG A O 1
ATOM 1157 N N . ARG A 1 149 ? -16.798 8.933 25.177 1.00 92.88 149 ARG A N 1
ATOM 1158 C CA . ARG A 1 149 ? -18.269 8.839 25.147 1.00 92.88 149 ARG A CA 1
ATOM 1159 C C . ARG A 1 149 ? -18.749 7.501 25.698 1.00 92.88 149 ARG A C 1
ATOM 1161 O O . ARG A 1 149 ? -19.607 7.496 26.570 1.00 92.88 149 ARG A O 1
ATOM 1168 N N . LEU A 1 150 ? -18.154 6.397 25.246 1.00 94.19 150 LEU A N 1
ATOM 1169 C CA . LEU A 1 150 ? -18.484 5.057 25.734 1.00 94.19 150 LEU A CA 1
ATOM 1170 C C . LEU A 1 150 ? -18.228 4.924 27.238 1.00 94.19 150 LEU A C 1
ATOM 1172 O O . LEU A 1 150 ? -19.062 4.374 27.953 1.00 94.19 150 LEU A O 1
ATOM 1176 N N . GLN A 1 151 ? -17.117 5.477 27.731 1.00 94.06 151 GLN A N 1
ATOM 1177 C CA . GLN A 1 151 ? -16.800 5.486 29.157 1.00 94.06 151 GLN A CA 1
ATOM 1178 C C . GLN A 1 151 ? -17.873 6.223 29.971 1.00 94.06 151 GLN A C 1
ATOM 1180 O O . GLN A 1 151 ? -18.339 5.696 30.978 1.00 94.06 151 GLN A O 1
ATOM 1185 N N . ALA A 1 152 ? -18.321 7.393 29.502 1.00 94.69 152 ALA A N 1
ATOM 1186 C CA . ALA A 1 152 ? -19.387 8.147 30.158 1.00 94.69 152 ALA A CA 1
ATOM 1187 C C . ALA A 1 152 ? -20.707 7.357 30.211 1.00 94.69 152 ALA A C 1
ATOM 1189 O O . ALA A 1 152 ? -21.361 7.327 31.251 1.00 94.69 152 ALA A O 1
ATOM 1190 N N . THR A 1 153 ? -21.068 6.659 29.129 1.00 95.38 153 THR A N 1
ATOM 1191 C CA . THR A 1 153 ? -22.261 5.798 29.098 1.00 95.38 153 THR A CA 1
ATOM 1192 C C . THR A 1 153 ? -22.148 4.628 30.079 1.00 95.38 153 THR A C 1
ATOM 1194 O O . THR A 1 153 ? -23.118 4.287 30.751 1.00 95.38 153 THR A O 1
ATOM 1197 N N . ILE A 1 154 ? -20.966 4.015 30.200 1.00 96.50 154 ILE A N 1
ATOM 1198 C CA . ILE A 1 154 ? -20.723 2.936 31.168 1.00 96.50 154 ILE A CA 1
ATOM 1199 C C . ILE A 1 154 ? -20.879 3.447 32.604 1.00 96.50 154 ILE A C 1
ATOM 1201 O O . ILE A 1 154 ? -21.484 2.765 33.433 1.00 96.50 154 ILE A O 1
ATOM 1205 N N . ASP A 1 155 ? -20.349 4.629 32.906 1.00 95.81 155 ASP A N 1
ATOM 1206 C CA . ASP A 1 155 ? -20.433 5.204 34.248 1.00 95.81 155 ASP A CA 1
ATOM 1207 C C . ASP A 1 155 ? -21.879 5.586 34.610 1.00 95.81 155 ASP A C 1
ATOM 1209 O O . ASP A 1 155 ? -22.323 5.314 35.727 1.00 95.81 155 ASP A O 1
ATOM 1213 N N . GLU A 1 156 ? -22.653 6.106 33.654 1.00 96.44 156 GLU A N 1
ATOM 121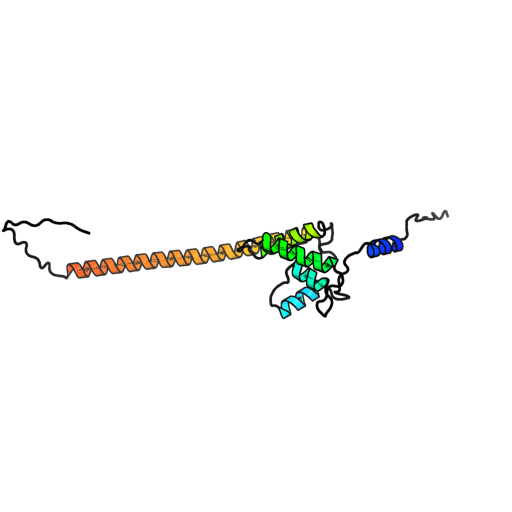4 C CA . GLU A 1 156 ? -24.090 6.363 33.815 1.00 96.44 156 GLU A CA 1
ATOM 1215 C C . GLU A 1 156 ? -24.877 5.068 34.082 1.00 96.44 156 GLU A C 1
ATOM 1217 O O . GLU A 1 156 ? -25.665 4.989 35.029 1.00 96.44 156 GLU A O 1
ATOM 1222 N N . LEU A 1 157 ? -24.622 4.010 33.304 1.00 96.31 157 LEU A N 1
ATOM 1223 C CA . LEU A 1 157 ? -25.256 2.704 33.512 1.00 96.31 157 LEU A CA 1
ATOM 1224 C C . LEU A 1 157 ? -24.933 2.123 34.895 1.00 96.31 157 LEU A C 1
ATOM 1226 O O . LEU A 1 157 ? -25.825 1.592 35.561 1.00 96.31 157 LEU A O 1
ATOM 1230 N N . LYS A 1 158 ? -23.689 2.269 35.365 1.00 95.94 158 LYS A N 1
ATOM 1231 C CA . LYS A 1 158 ? -23.283 1.839 36.713 1.00 95.94 158 LYS A CA 1
ATOM 1232 C C . LYS A 1 158 ? -24.015 2.609 37.811 1.00 95.94 158 LYS A C 1
ATOM 1234 O O . LYS A 1 158 ? -24.450 1.999 38.787 1.00 95.94 158 LYS A O 1
ATOM 1239 N N . GLN A 1 159 ? -24.182 3.924 37.661 1.00 95.69 159 GLN A N 1
ATOM 1240 C CA . GLN A 1 159 ? -24.944 4.737 38.617 1.00 95.69 159 GLN A CA 1
ATOM 1241 C C . GLN A 1 159 ? -26.417 4.317 38.664 1.00 95.69 159 GLN A C 1
ATOM 1243 O O . GLN A 1 159 ? -26.972 4.128 39.748 1.00 95.69 159 GLN A O 1
ATOM 1248 N N . ASN A 1 160 ? -27.029 4.096 37.500 1.00 96.12 160 ASN A N 1
ATOM 1249 C CA . ASN A 1 160 ? -28.409 3.622 37.406 1.00 96.12 160 ASN A CA 1
ATOM 1250 C C . ASN A 1 160 ? -28.584 2.248 38.067 1.00 96.12 160 ASN A C 1
ATOM 1252 O O . ASN A 1 160 ? -29.545 2.037 38.806 1.00 96.12 160 ASN A O 1
ATOM 1256 N N . GLN A 1 161 ? -27.629 1.334 37.877 1.00 95.19 161 GLN A N 1
ATOM 1257 C CA . GLN A 1 161 ? -27.641 0.028 38.534 1.00 95.19 161 GLN A CA 1
ATOM 1258 C C . GLN A 1 161 ? -27.538 0.144 40.063 1.00 95.19 161 GLN A C 1
ATOM 1260 O O . GLN A 1 161 ? -28.286 -0.528 40.772 1.00 95.19 161 GLN A O 1
ATOM 1265 N N . ALA A 1 162 ? -26.666 1.015 40.581 1.00 94.94 162 ALA A N 1
ATOM 1266 C CA . ALA A 1 162 ? -26.543 1.252 42.022 1.00 94.94 162 ALA A CA 1
ATOM 1267 C C . ALA A 1 162 ? -27.829 1.848 42.626 1.00 94.94 162 ALA A C 1
ATOM 1269 O O . ALA A 1 162 ? -28.248 1.458 43.716 1.00 94.94 162 ALA A O 1
ATOM 1270 N N . ASN A 1 163 ? -28.490 2.754 41.902 1.00 95.62 163 ASN A N 1
ATOM 1271 C CA . ASN A 1 163 ? -29.772 3.327 42.312 1.00 95.62 163 ASN A CA 1
ATOM 1272 C C . ASN A 1 163 ? -30.891 2.269 42.320 1.00 95.62 163 ASN A C 1
ATOM 1274 O O . ASN A 1 163 ? -31.647 2.162 43.280 1.00 95.62 163 ASN A O 1
ATOM 1278 N N . LEU A 1 164 ? -30.966 1.417 41.296 1.00 96.00 164 LEU A N 1
ATOM 1279 C CA . LEU A 1 164 ? -31.924 0.307 41.280 1.00 96.00 164 LEU A CA 1
ATOM 1280 C C . LEU A 1 164 ? -31.678 -0.674 42.436 1.00 96.00 164 LEU A C 1
ATOM 1282 O O . LEU A 1 164 ? -32.627 -1.107 43.085 1.00 96.00 164 LEU A O 1
ATOM 1286 N N . GLN A 1 165 ? -30.417 -0.986 42.746 1.00 94.38 165 GLN A N 1
ATOM 1287 C CA . GLN A 1 165 ? -30.078 -1.829 43.894 1.00 94.38 165 GLN A CA 1
ATOM 1288 C C . GLN A 1 165 ? -30.519 -1.203 45.223 1.00 94.38 165 GLN A C 1
ATOM 1290 O O . GLN A 1 165 ? -31.084 -1.910 46.055 1.00 94.38 165 GLN A O 1
ATOM 1295 N N . SER A 1 166 ? -30.327 0.105 45.421 1.00 93.88 166 SER A N 1
ATOM 1296 C CA . SER A 1 166 ? -30.776 0.785 46.644 1.00 93.88 166 SER A CA 1
ATOM 1297 C C . SER A 1 166 ? -32.305 0.842 46.757 1.00 93.88 166 SER A C 1
ATOM 1299 O O . SER A 1 166 ? -32.862 0.703 47.845 1.00 93.88 166 SER A O 1
ATOM 1301 N N . GLN A 1 167 ? -33.019 0.979 45.637 1.00 93.31 167 GLN A N 1
ATOM 1302 C CA . GLN A 1 167 ? -34.480 0.880 45.624 1.00 93.31 167 GLN A CA 1
ATOM 1303 C C . GLN A 1 167 ? -34.949 -0.522 46.027 1.00 93.31 167 GLN A C 1
ATOM 1305 O O . GLN A 1 167 ? -35.853 -0.648 46.855 1.00 93.31 167 GLN A O 1
ATOM 1310 N N . LEU A 1 168 ? -34.307 -1.574 45.510 1.00 94.56 168 LEU A N 1
ATOM 1311 C CA . LEU A 1 168 ? -34.627 -2.954 45.877 1.00 94.56 168 LEU A CA 1
ATOM 1312 C C . LEU A 1 168 ? -34.365 -3.237 47.361 1.00 94.56 168 LEU A C 1
ATOM 1314 O O . LEU A 1 168 ? -35.207 -3.859 48.010 1.00 94.56 168 LEU A O 1
ATOM 1318 N N . THR A 1 169 ? -33.255 -2.759 47.931 1.00 93.00 169 THR A N 1
ATOM 1319 C CA . THR A 1 169 ? -32.979 -2.940 49.368 1.00 93.00 169 THR A CA 1
ATOM 1320 C C . THR A 1 169 ? -33.975 -2.183 50.246 1.00 93.00 169 THR A C 1
ATOM 1322 O O . THR A 1 169 ? -34.419 -2.718 51.263 1.00 93.00 169 THR A O 1
ATOM 1325 N N . ASN A 1 170 ? -34.397 -0.983 49.841 1.00 91.94 170 ASN A N 1
ATOM 1326 C CA . ASN A 1 170 ? -35.437 -0.221 50.536 1.00 91.94 170 ASN A CA 1
ATOM 1327 C C . ASN A 1 170 ? -36.803 -0.924 50.502 1.00 91.94 170 ASN A C 1
ATOM 1329 O O . ASN A 1 170 ? -37.487 -0.995 51.522 1.00 91.94 170 ASN A O 1
ATOM 1333 N N . ILE A 1 171 ? -37.203 -1.479 49.354 1.00 93.00 171 ILE A N 1
ATOM 1334 C CA . ILE A 1 171 ? -38.443 -2.264 49.253 1.00 93.00 171 ILE A CA 1
ATOM 1335 C C . ILE A 1 171 ? -38.338 -3.529 50.110 1.00 93.00 171 ILE A C 1
ATOM 1337 O O . ILE A 1 171 ? -39.263 -3.843 50.859 1.00 93.00 171 ILE A O 1
ATOM 1341 N N . SER A 1 172 ? -37.199 -4.223 50.053 1.00 91.06 172 SER A N 1
ATOM 1342 C CA . SER A 1 172 ? -36.950 -5.420 50.858 1.00 91.06 172 SER A CA 1
ATOM 1343 C C . SER A 1 172 ? -37.048 -5.130 52.357 1.00 91.06 172 SER A C 1
ATOM 1345 O O . SER A 1 172 ? -37.674 -5.902 53.078 1.00 91.06 172 SER A O 1
ATOM 1347 N N . SER A 1 173 ? -36.481 -4.019 52.839 1.00 88.00 173 SER A N 1
ATOM 1348 C CA . SER A 1 173 ? -36.544 -3.649 54.259 1.00 88.00 173 SER A CA 1
ATOM 1349 C C . SER A 1 173 ? -37.953 -3.237 54.697 1.00 88.00 173 SER A C 1
ATOM 1351 O O . SER A 1 173 ? -38.379 -3.596 55.796 1.00 88.00 173 SER A O 1
ATOM 1353 N N . MET A 1 174 ? -38.719 -2.557 53.831 1.00 86.62 174 MET A N 1
ATOM 1354 C CA . MET A 1 174 ? -40.138 -2.289 54.081 1.00 86.62 174 MET A CA 1
ATOM 1355 C C . MET A 1 174 ? -40.936 -3.589 54.207 1.00 86.62 174 MET A C 1
ATOM 1357 O O . MET A 1 174 ? -41.649 -3.758 55.193 1.00 86.62 174 MET A O 1
ATOM 1361 N N . LEU A 1 175 ? -40.780 -4.529 53.268 1.00 85.88 175 LEU A N 1
ATOM 1362 C CA . LEU A 1 175 ? -41.455 -5.832 53.320 1.00 85.88 175 LEU A CA 1
ATOM 1363 C C . LEU A 1 175 ? -41.090 -6.618 54.584 1.00 85.88 175 LEU A C 1
ATOM 1365 O O . LEU A 1 175 ? -41.970 -7.172 55.238 1.00 85.88 175 LEU A O 1
ATOM 1369 N N . GLN A 1 176 ? -39.816 -6.607 54.976 1.00 80.25 176 GLN A N 1
ATOM 1370 C CA . GLN A 1 176 ? -39.339 -7.292 56.177 1.00 80.25 176 GLN A CA 1
ATOM 1371 C C . GLN A 1 176 ? -39.939 -6.713 57.469 1.00 80.25 176 GLN A C 1
ATOM 1373 O O . GLN A 1 176 ? -40.120 -7.448 58.434 1.00 80.25 176 GLN A O 1
ATOM 1378 N N . ARG A 1 177 ? -40.308 -5.423 57.484 1.00 76.56 177 ARG A N 1
ATOM 1379 C CA . ARG A 1 177 ? -40.970 -4.773 58.629 1.00 76.56 177 ARG A CA 1
ATOM 1380 C C . ARG A 1 177 ? -42.468 -5.077 58.735 1.00 76.56 177 ARG A C 1
ATOM 1382 O O . ARG A 1 177 ? -43.025 -4.958 59.822 1.00 76.56 177 ARG A O 1
ATOM 1389 N N . PHE A 1 178 ? -43.116 -5.453 57.632 1.00 71.69 178 PHE A N 1
ATOM 1390 C CA . PHE A 1 178 ? -44.523 -5.878 57.613 1.00 71.69 178 PHE A CA 1
ATOM 1391 C C . PHE A 1 178 ? -44.704 -7.387 57.835 1.00 71.69 178 PHE A C 1
ATOM 1393 O O . PHE A 1 178 ? -45.826 -7.834 58.071 1.00 71.69 178 PHE A O 1
ATOM 1400 N N . LEU A 1 179 ? -43.624 -8.171 57.789 1.00 64.50 179 LEU A N 1
ATOM 1401 C CA . LEU A 1 179 ? -43.643 -9.572 58.199 1.00 64.50 179 LEU A CA 1
ATOM 1402 C C . LEU A 1 179 ? -43.666 -9.663 59.739 1.00 64.50 179 LEU A C 1
ATOM 1404 O O . LEU A 1 179 ? -42.779 -9.105 60.387 1.00 64.50 179 LEU A O 1
ATOM 1408 N N . PRO A 1 180 ? -44.642 -10.359 60.356 1.00 53.41 180 PRO A N 1
ATOM 1409 C CA . PRO A 1 180 ? -44.639 -10.582 61.797 1.00 53.41 180 PRO A CA 1
ATOM 1410 C C . PRO A 1 180 ? -43.424 -11.429 62.192 1.00 53.41 180 PRO A C 1
ATOM 1412 O O . PRO A 1 180 ? -43.151 -12.453 61.564 1.00 53.41 180 PRO A O 1
ATOM 1415 N N . SER A 1 181 ? -42.727 -11.041 63.262 1.00 53.09 181 SER A N 1
ATOM 1416 C CA . SER A 1 181 ? -41.742 -11.888 63.935 1.00 53.09 181 SER A CA 1
ATOM 1417 C C . SER A 1 181 ? -42.446 -13.127 64.494 1.00 53.09 181 SER A C 1
ATOM 1419 O O . SER A 1 181 ? -43.011 -13.090 65.584 1.00 53.09 181 SER A O 1
ATOM 1421 N N . GLN A 1 182 ? -42.450 -14.217 63.736 1.00 53.94 182 GLN A N 1
ATOM 1422 C CA . GLN A 1 182 ? -42.901 -15.519 64.210 1.00 53.94 182 GLN A CA 1
ATOM 1423 C C . GLN A 1 182 ? -41.688 -16.407 64.448 1.00 53.94 182 GLN A C 1
ATOM 1425 O O . GLN A 1 182 ? -41.415 -17.265 63.622 1.00 53.94 182 GLN A O 1
ATOM 1430 N N . ILE A 1 183 ? -40.982 -16.192 65.563 1.00 45.47 183 ILE A N 1
ATOM 1431 C CA . ILE A 1 183 ? -40.407 -17.280 66.369 1.00 45.47 183 ILE A CA 1
ATOM 1432 C C . ILE A 1 183 ? -40.420 -16.814 67.837 1.00 45.47 183 ILE A C 1
ATOM 1434 O O . ILE A 1 183 ? -39.735 -15.842 68.157 1.00 45.47 183 ILE A O 1
ATOM 1438 N N . PRO A 1 184 ? -41.194 -17.451 68.734 1.00 43.19 184 PRO A N 1
ATOM 1439 C CA . PRO A 1 184 ? -40.985 -17.300 70.163 1.00 43.19 184 PRO A CA 1
ATOM 1440 C C . PRO A 1 184 ? -39.706 -18.043 70.561 1.00 43.19 184 PRO A C 1
ATOM 1442 O O . PRO A 1 184 ? -39.524 -19.210 70.214 1.00 43.19 184 PRO A O 1
ATOM 1445 N N . ASP A 1 185 ? -38.843 -17.367 71.318 1.00 46.16 185 ASP A N 1
ATOM 1446 C CA . ASP A 1 185 ? -37.818 -18.016 72.129 1.00 46.16 185 ASP A CA 1
ATOM 1447 C C . ASP A 1 185 ? -38.494 -19.047 73.043 1.00 46.16 185 ASP A C 1
ATOM 1449 O O . ASP A 1 185 ? -39.230 -18.695 73.967 1.00 46.16 185 ASP A O 1
ATOM 1453 N N . THR A 1 186 ? -38.237 -20.331 72.807 1.00 47.22 186 THR A N 1
ATOM 1454 C CA . THR A 1 186 ? -38.429 -21.370 73.820 1.00 47.22 186 THR A CA 1
ATOM 1455 C C . THR A 1 186 ? -37.069 -21.941 74.168 1.00 47.22 186 THR A C 1
ATOM 1457 O O . THR A 1 186 ? -36.424 -22.618 73.368 1.00 47.22 186 THR A O 1
ATOM 1460 N N . SER A 1 187 ? -36.631 -21.621 75.375 1.00 52.69 187 SER A N 1
ATOM 1461 C CA . SER A 1 187 ? -35.432 -22.129 76.011 1.00 52.69 187 SER A CA 1
ATOM 1462 C C . SER A 1 187 ? -35.526 -23.631 76.339 1.00 52.69 187 SER A C 1
ATOM 1464 O O . SER A 1 187 ? -36.505 -24.088 76.914 1.00 52.69 187 SER A O 1
ATOM 1466 N N . ASN A 1 188 ? -34.415 -24.325 76.069 1.00 46.44 188 ASN A N 1
ATOM 1467 C CA . ASN A 1 188 ? -33.816 -25.464 76.789 1.00 46.44 188 ASN A CA 1
ATOM 1468 C C . ASN A 1 188 ? -34.465 -26.871 76.869 1.00 46.44 188 ASN A C 1
ATOM 1470 O O . ASN A 1 188 ? -35.657 -27.044 77.086 1.00 46.44 188 ASN A O 1
ATOM 1474 N N . ALA A 1 189 ? -33.526 -27.842 76.912 1.00 43.25 189 ALA A N 1
ATOM 1475 C CA . ALA A 1 189 ? -33.574 -29.287 77.229 1.00 43.25 189 ALA A CA 1
ATOM 1476 C C . ALA A 1 189 ? -33.868 -30.217 76.027 1.00 43.25 189 ALA A C 1
ATOM 1478 O O . ALA A 1 189 ? -34.903 -30.095 75.393 1.00 43.25 189 ALA A O 1
ATOM 1479 N N . SER A 1 190 ? -33.019 -31.177 75.627 1.00 44.47 190 SER A N 1
ATOM 1480 C CA . SER A 1 190 ? -32.145 -32.103 76.383 1.00 44.47 190 SER A CA 1
ATOM 1481 C C . SER A 1 190 ? -30.980 -32.565 75.476 1.00 44.47 190 SER A C 1
ATOM 1483 O O . SER A 1 190 ? -31.183 -32.712 74.277 1.00 44.47 190 SER A O 1
ATOM 1485 N N . ARG A 1 191 ? -29.717 -32.520 75.923 1.00 52.62 191 ARG A N 1
ATOM 1486 C CA . ARG A 1 191 ? -28.894 -33.648 76.426 1.00 52.62 191 ARG A CA 1
ATOM 1487 C C . ARG A 1 191 ? -28.844 -34.913 75.545 1.00 52.62 191 ARG A C 1
ATOM 1489 O O . ARG A 1 191 ? -29.850 -35.595 75.411 1.00 52.62 191 ARG A O 1
ATOM 1496 N N . ASP A 1 192 ? -27.604 -35.172 75.112 1.00 50.09 192 ASP A N 1
ATOM 1497 C CA . ASP A 1 192 ? -26.912 -36.446 74.865 1.00 50.09 192 ASP A CA 1
ATOM 1498 C C . ASP A 1 192 ? -27.384 -37.312 73.677 1.00 50.09 192 ASP A C 1
ATOM 1500 O O . ASP A 1 192 ? -28.496 -37.826 73.684 1.00 50.09 192 ASP A O 1
ATOM 1504 N N . ASP A 1 193 ? -26.537 -37.499 72.653 1.00 48.78 193 ASP A N 1
ATOM 1505 C CA . ASP A 1 193 ? -25.735 -38.730 72.483 1.00 48.78 193 ASP A CA 1
ATOM 1506 C C . ASP A 1 193 ? -24.946 -38.755 71.145 1.00 48.78 193 ASP A C 1
ATOM 1508 O O . ASP A 1 193 ? -25.241 -38.025 70.200 1.00 48.78 193 ASP A O 1
ATOM 1512 N N . ASP A 1 194 ? -23.911 -39.588 71.154 1.00 49.09 194 ASP A N 1
ATOM 1513 C CA . ASP A 1 194 ? -22.760 -39.840 70.284 1.00 49.09 194 ASP A CA 1
ATOM 1514 C C . ASP A 1 194 ? -22.896 -39.892 68.746 1.00 49.09 194 ASP A C 1
ATOM 1516 O O . ASP A 1 194 ? -23.932 -40.208 68.165 1.00 49.09 194 ASP A O 1
ATOM 1520 N N . GLY A 1 195 ? -21.739 -39.745 68.076 1.00 45.88 195 GLY A N 1
ATOM 1521 C CA . GLY A 1 195 ? -21.521 -40.391 66.776 1.00 45.88 195 GLY A CA 1
ATOM 1522 C C . GLY A 1 195 ? -20.454 -39.759 65.889 1.00 45.88 195 GLY A C 1
ATOM 1523 O O . GLY A 1 195 ? -20.750 -38.903 65.060 1.00 45.88 195 GLY A O 1
ATOM 1524 N N . ALA A 1 196 ? -19.211 -40.214 66.033 1.00 59.00 196 ALA A N 1
ATOM 1525 C CA . ALA A 1 196 ? -18.135 -39.994 65.073 1.00 59.00 196 ALA A CA 1
ATOM 1526 C C . ALA A 1 196 ? -18.495 -40.510 63.661 1.00 59.00 196 ALA A C 1
ATOM 1528 O O . ALA A 1 196 ? -19.234 -41.479 63.526 1.00 59.00 196 ALA A O 1
ATOM 1529 N N . GLU A 1 197 ? -17.893 -39.922 62.621 1.00 49.19 197 GLU A N 1
ATOM 1530 C CA . GLU A 1 197 ? -16.891 -40.590 61.762 1.00 49.19 197 GLU A CA 1
ATOM 1531 C C . GLU A 1 197 ? -16.847 -40.040 60.316 1.00 49.19 197 GLU A C 1
ATOM 1533 O O . GLU A 1 197 ? -17.791 -39.469 59.775 1.00 49.19 197 GLU A O 1
ATOM 1538 N N . SER A 1 198 ? -15.645 -40.153 59.756 1.00 58.72 198 SER A N 1
ATOM 1539 C CA . SER A 1 198 ? -15.065 -39.595 58.536 1.00 58.72 198 SER A CA 1
ATOM 1540 C C . SER A 1 198 ? -15.833 -39.733 57.212 1.00 58.72 198 SER A C 1
ATOM 1542 O O . SER A 1 198 ? -16.382 -40.776 56.877 1.00 58.72 198 SER A O 1
ATOM 1544 N N . ARG A 1 199 ? -15.686 -38.671 56.403 1.00 40.06 199 ARG A N 1
ATOM 1545 C CA . ARG A 1 199 ? -15.110 -38.614 55.030 1.00 40.06 199 ARG A CA 1
ATOM 1546 C C . ARG A 1 199 ? -14.676 -39.942 54.370 1.00 40.06 199 ARG A C 1
ATOM 1548 O O . ARG A 1 199 ? -14.178 -40.826 55.062 1.00 40.06 199 ARG A O 1
ATOM 1555 N N . PRO A 1 200 ? -14.712 -40.043 53.025 1.00 66.50 200 PRO A N 1
ATOM 1556 C CA . PRO A 1 200 ? -14.126 -39.073 52.080 1.00 66.50 200 PRO A CA 1
ATOM 1557 C C . PRO A 1 200 ? -15.107 -38.264 51.231 1.00 66.50 200 PRO A C 1
ATOM 1559 O O . PRO A 1 200 ? -16.121 -38.827 50.771 1.00 66.50 200 PRO A O 1
#

Foldseek 3Di:
DDDDPPDPPDDPVVVVVVVVVVPPPAAWDCPPDDLVVVQVVVCVVPVDGDAPLRSLQVGQADPVSHGPDPLSVVLSVQLVVQLVVVPDPDDDPLRSNVSSQVSSCVSVNHDDAQDDPSNGHRDGPVNVVVVVVVVVVVVVVVVVVVVVVVVVVVVVVVVVVVVVVVVVVVVVVVVVVPDDPPDDDDDDDDDDDDDDDDDD

pLDDT: mean 79.86, std 15.68, range [38.25, 96.5]

InterPro domains:
  IPR004252 Probable transposase, Ptta/En/Spm, plant [PF03004] (13-125)